Protein 3D7A (pdb70)

Nearest PDB structures (foldseek):
  3d7a-assembly1_B  TM=9.841E-01  e=1.560E-26  Pyrococcus horikoshii
  2nwu-assembly1_B  T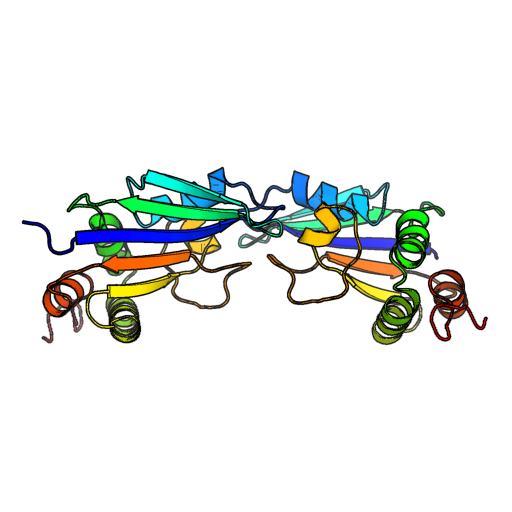M=9.380E-01  e=1.349E-13  Saccharolobus solfataricus P2
  3c9g-assembly1_B  TM=8.701E-01  e=2.905E-13  Archaeoglobus fulgidus DSM 4304
  2nwu-assembly1_A  TM=8.966E-01  e=1.977E-12  Saccharolobus solfataricus P2
  2ogk-assembly1_C  TM=7.258E-01  e=1.524E-09  Archaeoglobus fulgidus

Foldseek 3Di:
DAQFQKKKKKKWAAPPGDVVLLVLLVCLQFNPWDWDWADPPRTIMIMTMDRDSCRRVSLLVQCVVVVPLVVLLVQQVVQDDDQKGKAWFARVVSSVRHTDRDPPHPPITMMMMTGGPRSVVVSCSRRADDDVNHGPD/DQKKKKKAKAAPVGDPVLLVLLRCLQFNDWDWDWADPPRIIMIMTMDRDPCRHVLLLVQCLVVLVLQVLLVQQVVQDDQQKGKAWFARVVSSVRHTDRDAVHVRGTMMMIDGGNCSVVVSCNSRADDDVSHHPD

InterPro domains:
  IPR002739 RNA-binding protein PAB1135-like [MF_01112] (6-135)
  IPR002739 RNA-binding protein PAB1135-like [PF01877] (7-116)
  IPR002739 RNA-binding protein PAB1135-like [PTHR39652] (7-138)
  IPR022803 Large ribosomal subunit protein uL5 domain superfamily [G3DSA:3.30.1440.10] (1-137)
  IPR022803 Large ribosomal subunit protein uL5 domain superfamily [SSF55282] (7-137)

CATH classification: 3.30.1440.10

Organism: Pyrococcus horikoshii (strain ATCC 700860 / DSM 12428 / JCM 9974 / NBRC 100139 / OT-3) (NCBI:txid70601)

Radius of gyration: 23.49 Å; Cα contacts (8 Å, |Δi|>4): 581; chains: 2; bounding box: 59×58×48 Å

Solvent-accessible surface area: 14337 Å² total; per-residue (Å²): 230,68,46,4,55,26,0,43,0,58,2,76,10,17,32,0,3,31,57,182,61,0,69,100,0,0,47,39,1,0,63,51,11,132,52,106,57,88,118,116,61,131,39,44,24,0,13,0,92,12,146,78,125,178,3,0,75,87,0,57,79,4,0,69,64,48,159,40,29,83,66,0,15,121,44,0,72,111,5,71,135,65,82,79,0,59,2,90,0,25,0,12,39,0,65,109,17,98,5,56,22,92,77,117,10,28,52,9,34,0,19,0,24,0,88,0,152,63,17,77,134,0,0,90,83,0,0,31,98,29,132,132,64,92,97,95,109,53,78,33,0,26,0,58,2,70,10,28,35,0,3,13,65,178,57,0,65,109,0,0,67,43,0,0,53,55,14,140,54,96,59,82,112,123,58,133,57,41,30,0,11,0,94,15,132,73,167,178,0,0,81,102,0,62,73,15,0,70,62,53,157,34,15,88,52,0,24,114,42,0,74,135,22,60,172,32,100,66,0,63,4,92,0,20,0,9,37,0,49,97,16,107,5,55,23,93,66,114,4,16,1,23,40,0,27,0,13,0,84,1,123,106,12,98,134,7,0,103,109,0,0,10,117,30,138,128,50,96,70,95,77

B-factor: mean 33.04, std 8.06, range [17.66, 69.55]

Structure (mmCIF, N/CA/C/O backbone):
data_3D7A
#
_entry.id   3D7A
#
_cell.length_a   46.934
_cell.length_b   49.526
_cell.length_c   132.695
_cell.angle_alpha   90.00
_cell.angle_beta   90.00
_cell.angle_gamma   90.00
#
_symmetry.space_group_name_H-M   'P 21 21 21'
#
loop_
_entity.id
_entity.type
_entity.pdbx_description
1 polymer 'UPF0201 protein PH1010'
2 water water
#
loop_
_atom_site.group_PDB
_atom_site.id
_atom_site.type_symbol
_atom_site.label_atom_id
_atom_site.label_alt_id
_atom_site.label_comp_id
_atom_site.label_asym_id
_atom_site.label_entity_id
_atom_site.label_seq_id
_atom_site.pdbx_PDB_ins_code
_atom_site.Cartn_x
_atom_site.Cartn_y
_atom_site.Cartn_z
_atom_site.occupancy
_atom_site.B_iso_or_equiv
_atom_site.auth_seq_id
_atom_site.auth_comp_id
_atom_site.auth_asym_id
_atom_site.auth_atom_id
_atom_site.pdbx_PDB_model_num
ATOM 1 N N . MET A 1 2 ? 8.758 11.736 -35.665 1.00 48.84 2 MET A N 1
ATOM 2 C CA . MET A 1 2 ? 7.554 11.112 -36.290 1.00 48.82 2 MET A CA 1
ATOM 3 C C . MET A 1 2 ? 7.272 9.703 -35.726 1.00 48.64 2 MET A C 1
ATOM 4 O O . MET A 1 2 ? 8.139 9.067 -35.101 1.00 49.08 2 MET A O 1
ATOM 9 N N . THR A 1 3 ? 6.051 9.221 -35.930 1.00 47.98 3 THR A N 1
ATOM 10 C CA . THR A 1 3 ? 5.613 7.966 -35.326 1.00 47.10 3 THR A CA 1
ATOM 11 C C . THR A 1 3 ? 6.480 6.727 -35.707 1.00 46.29 3 THR A C 1
ATOM 12 O O . THR A 1 3 ? 7.083 6.695 -36.788 1.00 45.75 3 THR A O 1
ATOM 16 N N . MET A 1 4 ? 6.566 5.742 -34.790 1.00 45.13 4 MET A N 1
ATOM 17 C CA . MET A 1 4 ? 7.332 4.480 -35.006 1.00 43.64 4 MET A CA 1
ATOM 18 C C . MET A 1 4 ? 6.399 3.283 -35.185 1.00 42.12 4 MET A C 1
ATOM 19 O O . MET A 1 4 ? 6.831 2.132 -35.287 1.00 41.55 4 MET A O 1
ATOM 24 N N . PHE A 1 5 ? 5.110 3.566 -35.166 1.00 40.86 5 PHE A N 1
ATOM 25 C CA . PHE A 1 5 ? 4.092 2.548 -35.311 1.00 39.73 5 PHE A CA 1
ATOM 26 C C . PHE A 1 5 ? 2.875 3.208 -35.919 1.00 39.52 5 PHE A C 1
ATOM 27 O O . PHE A 1 5 ? 2.762 4.424 -35.944 1.00 39.96 5 PHE A O 1
ATOM 35 N N . GLU A 1 6 ? 1.970 2.398 -36.430 1.00 39.14 6 GLU A N 1
ATOM 36 C CA . GLU A 1 6 ? 0.777 2.915 -37.045 1.00 38.06 6 GLU A CA 1
ATOM 37 C C . GLU A 1 6 ? -0.319 2.976 -36.002 1.00 36.57 6 GLU A C 1
ATOM 38 O O . GLU A 1 6 ? -0.999 3.996 -35.865 1.00 36.70 6 GLU A O 1
ATOM 44 N N . GLU A 1 7 ? -0.484 1.882 -35.257 1.00 34.95 7 GLU A N 1
ATOM 45 C CA . GLU A 1 7 ? -1.582 1.765 -34.315 1.00 33.15 7 GLU A CA 1
ATOM 46 C C . GLU A 1 7 ? -1.208 0.782 -33.210 1.00 31.65 7 GLU A C 1
ATOM 47 O O . GLU A 1 7 ? -0.380 -0.121 -33.418 1.00 31.79 7 GLU A O 1
ATOM 53 N N . VAL A 1 8 ? -1.817 0.978 -32.045 1.00 29.52 8 VAL A N 1
ATOM 54 C CA . VAL A 1 8 ? -1.777 -0.031 -30.963 1.00 28.54 8 VAL A CA 1
ATOM 55 C C . VAL A 1 8 ? -3.199 -0.497 -30.659 1.00 28.08 8 VAL A C 1
ATOM 56 O O . VAL A 1 8 ? -4.127 0.322 -30.542 1.00 29.80 8 VAL A O 1
ATOM 60 N N . GLU A 1 9 ? -3.362 -1.809 -30.583 1.00 26.90 9 GLU A N 1
ATOM 61 C CA . GLU A 1 9 ? -4.629 -2.453 -30.310 1.00 26.77 9 GLU A CA 1
ATOM 62 C C . GLU A 1 9 ? -4.418 -3.389 -29.115 1.00 25.28 9 GLU A C 1
ATOM 63 O O . GLU A 1 9 ? -3.508 -4.222 -29.108 1.00 25.28 9 GLU A O 1
ATOM 69 N N . VAL A 1 10 ? -5.258 -3.227 -28.115 1.00 24.57 10 VAL A N 1
ATOM 70 C CA . VAL A 1 10 ? -5.192 -3.989 -26.882 1.00 22.74 10 VAL A CA 1
ATOM 71 C C . VAL A 1 10 ? -6.499 -4.756 -26.746 1.00 23.71 10 VAL A C 1
ATOM 72 O O . VAL A 1 10 ? -7.606 -4.162 -26.867 1.00 23.78 10 VAL A O 1
ATOM 76 N N . GLU A 1 11 ? -6.396 -6.039 -26.432 1.00 23.82 11 GLU A N 1
ATOM 77 C CA . GLU A 1 11 ? -7.576 -6.881 -26.397 1.00 25.55 11 GLU A CA 1
ATOM 78 C C . GLU A 1 11 ? -7.651 -7.687 -25.073 1.00 25.18 11 GLU A C 1
ATOM 79 O O . GLU A 1 11 ? -6.657 -8.247 -24.594 1.00 25.65 11 GLU A O 1
ATOM 85 N N . ALA A 1 12 ? -8.837 -7.754 -24.495 1.00 25.17 12 ALA A N 1
ATOM 86 C CA . ALA A 1 12 ? -9.049 -8.580 -23.328 1.00 25.59 12 ALA A CA 1
ATOM 87 C C . ALA A 1 12 ? -10.489 -9.038 -23.274 1.00 26.75 12 ALA A C 1
ATOM 88 O O . ALA A 1 12 ? -11.410 -8.339 -23.763 1.00 28.25 12 ALA A O 1
ATOM 90 N N . TYR A 1 13 ? -10.683 -10.194 -22.644 1.00 27.74 13 TYR A N 1
ATOM 91 C CA . TYR A 1 13 ? -12.008 -10.745 -22.434 1.00 28.94 13 TYR A CA 1
ATOM 92 C C . TYR A 1 13 ? -12.487 -10.258 -21.082 1.00 29.14 13 TYR A C 1
ATOM 93 O O . TYR A 1 13 ? -11.690 -10.163 -20.136 1.00 30.36 13 TYR A O 1
ATOM 102 N N . VAL A 1 14 ? -13.773 -9.938 -21.009 1.00 27.64 14 VAL A N 1
ATOM 103 C CA . VAL A 1 14 ? -14.412 -9.499 -19.777 1.00 27.09 14 VAL A CA 1
ATOM 104 C C . VAL A 1 14 ? -15.467 -10.545 -19.421 1.00 26.85 14 VAL A C 1
ATOM 105 O O . VAL A 1 14 ? -16.507 -10.674 -20.116 1.00 26.95 14 VAL A O 1
ATOM 109 N N . TYR A 1 15 ? -15.207 -11.305 -18.363 1.00 25.71 15 TYR A N 1
ATOM 110 C CA . TYR A 1 15 ? -16.129 -12.369 -17.985 1.00 25.54 15 TYR A CA 1
ATOM 111 C C . TYR A 1 15 ? -17.288 -11.842 -17.148 1.00 25.38 15 TYR A C 1
ATOM 112 O O . TYR A 1 15 ? -17.220 -10.736 -16.621 1.00 24.75 15 TYR A O 1
ATOM 121 N N . PRO A 1 16 ? -18.383 -12.624 -17.072 1.00 24.74 16 PRO A N 1
ATOM 122 C CA . PRO A 1 16 ? -19.558 -12.226 -16.342 1.00 24.49 16 PRO A CA 1
ATOM 123 C C . PRO A 1 16 ? -19.267 -11.772 -14.914 1.00 24.05 16 PRO A C 1
ATOM 124 O O . PRO A 1 16 ? -19.842 -10.789 -14.499 1.00 26.12 16 PRO A O 1
ATOM 128 N N . THR A 1 17 ? -18.385 -12.446 -14.170 1.00 25.07 17 THR A N 1
ATOM 129 C CA . THR A 1 17 ? -18.066 -11.968 -12.810 1.00 24.96 17 THR A CA 1
ATOM 130 C C . THR A 1 17 ? -17.104 -10.791 -12.793 1.00 25.50 17 THR A C 1
ATOM 131 O O . THR A 1 17 ? -16.853 -10.193 -11.735 1.00 24.26 17 THR A O 1
ATOM 135 N N . GLU A 1 18 ? -16.614 -10.412 -13.966 1.00 24.57 18 GLU A N 1
ATOM 136 C CA . GLU A 1 18 ? -15.772 -9.230 -14.040 1.00 26.53 18 GLU A CA 1
ATOM 137 C C . GLU A 1 18 ? -16.541 -7.934 -14.206 1.00 27.52 18 GLU A C 1
ATOM 138 O O . GLU A 1 18 ? -17.675 -7.918 -14.680 1.00 28.63 18 GLU A O 1
ATOM 144 N N . ASP A 1 19 ? -15.865 -6.850 -13.844 1.00 27.54 19 ASP A N 1
ATOM 145 C CA . ASP A 1 19 ? -16.284 -5.465 -14.026 1.00 29.22 19 ASP A CA 1
ATOM 146 C C . ASP A 1 19 ? -15.669 -4.920 -15.324 1.00 28.40 19 ASP A C 1
ATOM 147 O O . ASP A 1 19 ? -14.442 -4.907 -15.448 1.00 29.31 19 ASP A O 1
ATOM 152 N N . ILE A 1 20 ? -16.466 -4.500 -16.306 1.00 27.54 20 ILE A N 1
ATOM 153 C CA . ILE A 1 20 ? -15.869 -4.059 -17.595 1.00 27.35 20 ILE A CA 1
ATOM 154 C C . ILE A 1 20 ? -14.960 -2.848 -17.348 1.00 27.33 20 ILE A C 1
ATOM 155 O O . ILE A 1 20 ? -13.890 -2.747 -17.924 1.00 27.20 20 ILE A O 1
ATOM 160 N N . ARG A 1 21 ? -15.370 -1.983 -16.420 1.00 27.27 21 ARG A N 1
ATOM 161 C CA . ARG A 1 21 ? -14.593 -0.816 -16.028 1.00 27.62 21 ARG A CA 1
ATOM 162 C C . ARG A 1 21 ? -13.216 -1.147 -15.455 1.00 27.14 21 ARG A C 1
ATOM 163 O O . ARG A 1 21 ? -12.245 -0.420 -15.705 1.00 27.48 21 ARG A O 1
ATOM 171 N N . LYS A 1 22 ? -13.127 -2.209 -14.659 1.00 26.01 22 LYS A N 1
ATOM 172 C CA . LYS A 1 22 ? -11.849 -2.593 -14.072 1.00 25.62 22 LYS A CA 1
ATOM 173 C C . LYS A 1 22 ? -10.921 -3.142 -15.175 1.00 24.86 22 LYS A C 1
ATOM 174 O O . LYS A 1 22 ? -9.718 -2.880 -15.186 1.00 24.89 22 LYS A O 1
ATOM 180 N N . VAL A 1 23 ? -11.472 -3.904 -16.114 1.00 24.50 23 VAL A N 1
ATOM 181 C CA . VAL A 1 23 ? -10.630 -4.404 -17.205 1.00 23.85 23 VAL A CA 1
ATOM 182 C C . VAL A 1 23 ? -10.148 -3.260 -18.111 1.00 24.39 23 VAL A C 1
ATOM 183 O O . VAL A 1 23 ? -8.999 -3.241 -18.536 1.00 25.27 23 VAL A O 1
ATOM 187 N N . LYS A 1 24 ? -11.016 -2.296 -18.406 1.00 24.82 24 LYS A N 1
ATOM 188 C CA . LYS A 1 24 ? -10.599 -1.060 -19.077 1.00 25.21 24 LYS A CA 1
ATOM 189 C C . LYS A 1 24 ? -9.452 -0.377 -18.328 1.00 25.01 24 LYS A C 1
ATOM 190 O O . LYS A 1 24 ? -8.494 0.092 -18.932 1.00 24.48 24 LYS A O 1
ATOM 196 N N . LYS A 1 25 ? -9.532 -0.345 -17.005 1.00 24.81 25 LYS A N 1
ATOM 197 C CA . LYS A 1 25 ? -8.459 0.297 -16.244 1.00 25.08 25 LYS A CA 1
ATOM 198 C C . LYS A 1 25 ? -7.125 -0.440 -16.389 1.00 23.72 25 LYS A C 1
ATOM 199 O O . LYS A 1 25 ? -6.098 0.182 -16.648 1.00 23.75 25 LYS A O 1
ATOM 205 N N . ALA A 1 26 ? -7.152 -1.762 -16.236 1.00 22.79 26 ALA A N 1
ATOM 206 C CA . ALA A 1 26 ? -5.974 -2.601 -16.452 1.00 21.91 26 ALA A CA 1
ATOM 207 C C . ALA A 1 26 ? -5.325 -2.309 -17.825 1.00 21.42 26 ALA A C 1
ATOM 208 O O . ALA A 1 26 ? -4.107 -2.151 -17.933 1.00 20.86 26 ALA A O 1
ATOM 210 N N . MET A 1 27 ? -6.144 -2.250 -18.866 1.00 20.23 27 MET A N 1
ATOM 211 C CA . MET A 1 27 ? -5.629 -1.928 -20.229 1.00 20.83 27 MET A CA 1
ATOM 212 C C . MET A 1 27 ? -4.989 -0.536 -20.341 1.00 21.22 27 MET A C 1
ATOM 213 O O . MET A 1 27 ? -3.883 -0.372 -20.904 1.00 21.07 27 MET A O 1
ATOM 218 N N . LEU A 1 28 ? -5.665 0.467 -19.785 1.00 22.15 28 LEU A N 1
ATOM 219 C CA . LEU A 1 28 ? -5.160 1.840 -19.818 1.00 21.73 28 LEU A CA 1
ATOM 220 C C . LEU A 1 28 ? -3.899 2.009 -18.994 1.00 22.32 28 LEU A C 1
ATOM 221 O O . LEU A 1 28 ? -3.063 2.852 -19.305 1.00 22.04 28 LEU A O 1
ATOM 226 N N . ASN A 1 29 ? -3.750 1.214 -17.933 1.00 21.95 29 ASN A N 1
ATOM 227 C CA . ASN A 1 29 ? -2.497 1.239 -17.187 1.00 22.40 29 ASN A CA 1
ATOM 228 C C . ASN A 1 29 ? -1.264 0.952 -18.069 1.00 22.61 29 ASN A C 1
ATOM 229 O O . ASN A 1 29 ? -0.174 1.443 -17.808 1.00 23.83 29 ASN A O 1
ATOM 234 N N . LEU A 1 30 ? -1.453 0.156 -19.116 1.00 21.63 30 LEU A N 1
ATOM 235 C CA . LEU A 1 30 ? -0.402 -0.257 -20.001 1.00 21.99 30 LEU A CA 1
ATOM 236 C C . LEU A 1 30 ? -0.316 0.631 -21.231 1.00 22.37 30 LEU A C 1
ATOM 237 O O . LEU A 1 30 ? 0.770 1.007 -21.624 1.00 22.36 30 LEU A O 1
ATOM 242 N N . ILE A 1 31 ? -1.455 0.894 -21.857 1.00 22.72 31 ILE A N 1
ATOM 243 C CA . ILE A 1 31 ? -1.518 1.797 -23.009 1.00 23.68 31 ILE A CA 1
ATOM 244 C C . ILE A 1 31 ? -2.564 2.888 -22.775 1.00 24.92 31 ILE A C 1
ATOM 245 O O . ILE A 1 31 ? -3.779 2.632 -22.837 1.00 26.06 31 ILE A O 1
ATOM 250 N N . PRO A 1 32 ? -2.121 4.109 -22.459 1.00 26.84 32 PRO A N 1
ATOM 251 C CA . PRO A 1 32 ? -3.074 5.167 -22.161 1.00 27.69 32 PRO A CA 1
ATOM 252 C C . PRO A 1 32 ? -3.790 5.661 -23.417 1.00 28.39 32 PRO A C 1
ATOM 253 O O . PRO A 1 32 ? -3.239 5.546 -24.524 1.00 27.56 32 PRO A O 1
ATOM 257 N N . GLY A 1 33 ? -5.005 6.187 -23.236 1.00 28.85 33 GLY A N 1
ATOM 258 C CA . GLY A 1 33 ? -5.688 6.913 -24.313 1.00 29.49 33 GLY A CA 1
ATOM 259 C C . GLY A 1 33 ? -6.416 6.006 -25.279 1.00 30.11 33 GLY A C 1
ATOM 260 O O . GLY A 1 33 ? -6.793 6.447 -26.366 1.00 29.76 33 GLY A O 1
ATOM 261 N N . LEU A 1 34 ? -6.631 4.749 -24.895 1.00 29.87 34 LEU A N 1
ATOM 262 C CA . LEU A 1 34 ? -7.324 3.802 -25.771 1.00 30.34 34 LEU A CA 1
ATOM 263 C C . LEU A 1 34 ? -8.767 4.228 -26.027 1.00 31.32 34 LEU A C 1
ATOM 264 O O . LEU A 1 34 ? -9.443 4.711 -25.123 1.00 30.84 34 LEU A O 1
ATOM 269 N N . GLN A 1 35 ? -9.218 4.056 -27.268 1.00 32.04 35 GLN A N 1
ATOM 270 C CA . GLN A 1 35 ? -10.656 4.150 -27.586 1.00 32.91 35 GLN A CA 1
ATOM 271 C C . GLN A 1 35 ? -11.237 2.741 -27.611 1.00 32.50 35 GLN A C 1
ATOM 272 O O . GLN A 1 35 ? -10.724 1.880 -28.319 1.00 32.93 35 GLN A O 1
ATOM 278 N N . PHE A 1 36 ? -12.278 2.496 -26.815 1.00 31.97 36 PHE A N 1
ATOM 279 C CA . PHE A 1 36 ? -12.814 1.145 -26.651 1.00 31.88 36 PHE A CA 1
ATOM 280 C C . PHE A 1 36 ? -14.029 0.849 -27.529 1.00 32.44 36 PHE A C 1
ATOM 281 O O . PHE A 1 36 ? -14.915 1.697 -27.683 1.00 32.25 36 PHE A O 1
ATOM 289 N N . GLU A 1 37 ? -14.044 -0.352 -28.108 1.00 32.98 37 GLU A N 1
ATOM 290 C CA . GLU A 1 37 ? -15.269 -0.987 -28.597 1.00 33.51 37 GLU A CA 1
ATOM 291 C C . GLU A 1 37 ? -15.399 -2.296 -27.841 1.00 32.52 37 GLU A C 1
ATOM 292 O O . GLU A 1 37 ? -14.400 -2.922 -27.499 1.00 31.30 37 GLU A O 1
ATOM 298 N N . ALA A 1 38 ? -16.634 -2.741 -27.639 1.00 32.00 38 ALA A N 1
ATOM 299 C CA . ALA A 1 38 ? -16.902 -3.970 -26.924 1.00 32.05 38 ALA A CA 1
ATOM 300 C C . ALA A 1 38 ? -17.872 -4.844 -27.721 1.00 32.69 38 ALA A C 1
ATOM 301 O O . ALA A 1 38 ? -18.851 -4.351 -28.300 1.00 32.87 38 ALA A O 1
ATOM 303 N N . PHE A 1 39 ? -17.600 -6.137 -27.740 1.00 33.33 39 PHE A N 1
ATOM 304 C CA . PHE A 1 39 ? -18.309 -7.079 -28.598 1.00 33.51 39 PHE A CA 1
ATOM 305 C C . PHE A 1 39 ? -18.856 -8.209 -27.761 1.00 33.50 39 PHE A C 1
ATOM 306 O O . PHE A 1 39 ? -18.125 -8.864 -27.016 1.00 33.13 39 PHE A O 1
ATOM 314 N N . ASP A 1 40 ? -20.154 -8.447 -27.894 1.00 33.03 40 ASP A N 1
ATOM 315 C CA . ASP A 1 40 ? -20.790 -9.515 -27.154 1.00 33.93 40 ASP A CA 1
ATOM 316 C C . ASP A 1 40 ? -20.541 -10.874 -27.786 1.00 34.18 40 ASP A C 1
ATOM 317 O O . ASP A 1 40 ? -20.799 -11.056 -28.990 1.00 33.91 40 ASP A O 1
ATOM 322 N N . LYS A 1 41 ? -20.046 -11.816 -26.973 1.00 33.59 41 LYS A N 1
ATOM 323 C CA . LYS A 1 41 ? -19.880 -13.212 -27.371 1.00 34.34 41 LYS A CA 1
ATOM 324 C C . LYS A 1 41 ? -20.645 -14.185 -26.462 1.00 35.04 41 LYS A C 1
ATOM 325 O O . LYS A 1 41 ? -20.443 -15.394 -26.522 1.00 35.21 41 LYS A O 1
ATOM 331 N N . GLY A 1 42 ? -21.515 -13.654 -25.619 1.00 36.31 42 GLY A N 1
ATOM 332 C CA . GLY A 1 42 ? -22.304 -14.492 -24.712 1.00 37.21 42 GLY A CA 1
ATOM 333 C C . GLY A 1 42 ? -21.578 -14.941 -23.461 1.00 37.66 42 GLY A C 1
ATOM 334 O O . GLY A 1 42 ? -21.838 -14.429 -22.366 1.00 38.74 42 GLY A O 1
ATOM 335 N N . GLU A 1 43 ? -20.658 -15.885 -23.604 1.00 37.41 43 GLU A N 1
ATOM 336 C CA . GLU A 1 43 ? -19.907 -16.365 -22.442 1.00 37.55 43 GLU A CA 1
ATOM 337 C C . GLU A 1 43 ? -18.824 -15.380 -21.925 1.00 36.68 43 GLU A C 1
ATOM 338 O O . GLU A 1 43 ? -18.192 -15.606 -20.883 1.00 36.47 43 GLU A O 1
ATOM 344 N N . TYR A 1 44 ? -18.636 -14.289 -22.663 1.00 35.43 44 TYR A N 1
ATOM 345 C CA . TYR A 1 44 ? -17.741 -13.181 -22.277 1.00 34.69 44 TYR A CA 1
ATOM 346 C C . TYR A 1 44 ? -17.979 -12.036 -23.242 1.00 33.56 44 TYR A C 1
ATOM 347 O O . TYR A 1 44 ? -18.686 -12.196 -24.239 1.00 34.23 44 TYR A O 1
ATOM 356 N N . VAL A 1 45 ? -17.374 -10.890 -22.955 1.00 31.81 45 VAL A N 1
ATOM 357 C CA . VAL A 1 45 ? -17.386 -9.772 -23.863 1.00 31.09 45 VAL A CA 1
ATOM 358 C C . VAL A 1 45 ? -15.940 -9.495 -24.262 1.00 31.17 45 VAL A C 1
ATOM 359 O O . VAL A 1 45 ? -15.039 -9.569 -23.425 1.00 31.20 45 VAL A O 1
ATOM 363 N N . ILE A 1 46 ? -15.711 -9.197 -25.535 1.00 30.98 46 ILE A N 1
ATOM 364 C CA . ILE A 1 46 ? -14.372 -8.837 -25.984 1.00 30.64 46 ILE A CA 1
ATOM 365 C C . ILE A 1 46 ? -14.232 -7.331 -25.900 1.00 30.36 46 ILE A C 1
ATOM 366 O O . ILE A 1 46 ? -15.059 -6.571 -26.437 1.00 30.70 46 ILE A O 1
ATOM 371 N N . LEU A 1 47 ? -13.216 -6.877 -25.171 1.00 29.02 47 LEU A N 1
ATOM 372 C CA . LEU A 1 47 ? -12.976 -5.466 -25.046 1.00 27.45 47 LEU A CA 1
ATOM 373 C C . LEU A 1 47 ? -11.805 -5.177 -25.959 1.00 26.92 47 LEU A C 1
ATOM 374 O O . LEU A 1 47 ? -10.748 -5.787 -25.836 1.00 26.31 47 LEU A O 1
ATOM 379 N N . VAL A 1 48 ? -11.994 -4.275 -26.902 1.00 26.99 48 VAL A N 1
ATOM 380 C CA . VAL A 1 48 ? -10.894 -3.865 -27.789 1.00 27.98 48 VAL A CA 1
ATOM 381 C C . VAL A 1 48 ? -10.575 -2.382 -27.613 1.00 27.97 48 VAL A C 1
ATOM 382 O O . VAL A 1 48 ? -11.442 -1.526 -27.811 1.00 28.21 48 VAL A O 1
ATOM 386 N N . GLY A 1 49 ? -9.326 -2.085 -27.256 1.00 27.35 49 GLY A N 1
ATOM 387 C CA . GLY A 1 49 ? -8.816 -0.733 -27.158 1.00 26.88 49 GLY A CA 1
ATOM 388 C C . GLY A 1 49 ? -7.892 -0.390 -28.321 1.00 27.59 49 GLY A C 1
ATOM 389 O O . GLY A 1 49 ? -7.064 -1.209 -28.728 1.00 26.21 49 GLY A O 1
ATOM 390 N N . ARG A 1 50 ? -8.048 0.813 -28.870 1.00 28.40 50 ARG A N 1
ATOM 391 C CA . ARG A 1 50 ? -7.227 1.250 -30.000 1.00 29.38 50 ARG A CA 1
ATOM 392 C C . ARG A 1 50 ? -6.692 2.661 -29.880 1.00 29.52 50 ARG A C 1
ATOM 393 O O . ARG A 1 50 ? -7.367 3.559 -29.407 1.00 31.02 50 ARG A O 1
ATOM 401 N N . THR A 1 51 ? -5.469 2.877 -30.335 1.00 29.99 51 THR A N 1
ATOM 402 C CA . THR A 1 51 ? -4.942 4.230 -30.371 1.00 30.05 51 THR A CA 1
ATOM 403 C C . THR A 1 51 ? -3.917 4.341 -31.482 1.00 30.38 51 THR A C 1
ATOM 404 O O . THR A 1 51 ? -3.131 3.420 -31.686 1.00 29.16 51 THR A O 1
ATOM 408 N N . LYS A 1 52 ? -3.948 5.473 -32.203 1.00 30.31 52 LYS A N 1
ATOM 409 C CA . LYS A 1 52 ? -2.930 5.813 -33.197 1.00 31.61 52 LYS A CA 1
ATOM 410 C C . LYS A 1 52 ? -2.008 6.950 -32.698 1.00 31.36 52 LYS A C 1
ATOM 411 O O . LYS A 1 52 ? -1.206 7.507 -33.453 1.00 31.09 52 LYS A O 1
ATOM 417 N N . ASP A 1 53 ? -2.131 7.286 -31.420 1.00 32.16 53 ASP A N 1
ATOM 418 C CA . ASP A 1 53 ? -1.320 8.337 -30.797 1.00 32.70 53 ASP A CA 1
ATOM 419 C C . ASP A 1 53 ? 0.150 7.895 -30.722 1.00 33.30 53 ASP A C 1
ATOM 420 O O . ASP A 1 53 ? 0.470 6.869 -30.128 1.00 32.76 53 ASP A O 1
ATOM 425 N N . LYS A 1 54 ? 1.035 8.661 -31.365 1.00 33.73 54 LYS A N 1
ATOM 426 C CA . LYS A 1 54 ? 2.484 8.385 -31.356 1.00 33.93 54 LYS A CA 1
ATOM 427 C C . LYS A 1 54 ? 3.093 8.257 -29.946 1.00 32.46 54 LYS A C 1
ATOM 428 O O . LYS A 1 54 ? 4.181 7.731 -29.801 1.00 31.81 54 LYS A O 1
ATOM 434 N N . ARG A 1 55 ? 2.410 8.761 -28.926 1.00 32.27 55 ARG A N 1
ATOM 435 C CA . ARG A 1 55 ? 2.917 8.635 -27.551 1.00 32.11 55 ARG A CA 1
ATOM 436 C C . ARG A 1 55 ? 2.353 7.434 -26.786 1.00 31.04 55 ARG A C 1
ATOM 437 O O . ARG A 1 55 ? 2.566 7.300 -25.575 1.00 29.14 55 ARG A O 1
ATOM 445 N N . ALA A 1 56 ? 1.648 6.557 -27.506 1.00 29.15 56 ALA A N 1
ATOM 446 C CA . ALA A 1 56 ? 0.937 5.451 -26.895 1.00 27.47 56 ALA A CA 1
ATOM 447 C C . ALA A 1 56 ? 1.831 4.413 -26.224 1.00 26.63 56 ALA A C 1
ATOM 448 O O . ALA A 1 56 ? 1.364 3.687 -25.337 1.00 25.76 56 ALA A O 1
ATOM 450 N N . LEU A 1 57 ? 3.086 4.299 -26.667 1.00 25.22 57 LEU A N 1
ATOM 451 C CA . LEU A 1 57 ? 3.980 3.277 -26.095 1.00 24.34 57 LEU A CA 1
ATOM 452 C C . LEU A 1 57 ? 4.825 3.836 -24.929 1.00 24.63 57 LEU A C 1
ATOM 453 O O . LEU A 1 57 ? 5.671 3.134 -24.370 1.00 24.60 57 LEU A O 1
ATOM 458 N N . GLN A 1 58 ? 4.571 5.083 -24.546 1.00 25.00 58 GLN A N 1
ATOM 459 C CA . GLN A 1 58 ? 5.435 5.746 -23.549 1.00 25.24 58 GLN A CA 1
ATOM 460 C C . GLN A 1 58 ? 5.336 5.047 -22.195 1.00 25.44 58 GLN A C 1
ATOM 461 O O . GLN A 1 58 ? 6.341 4.921 -21.491 1.00 24.07 58 GLN A O 1
ATOM 467 N N . ARG A 1 59 ? 4.135 4.598 -21.839 1.00 24.29 59 ARG A N 1
ATOM 468 C CA . ARG A 1 59 ? 3.959 3.904 -20.567 1.00 25.07 59 ARG A CA 1
ATOM 469 C C . ARG A 1 59 ? 4.726 2.586 -20.554 1.00 24.17 59 ARG A C 1
ATOM 470 O O . ARG A 1 59 ? 5.403 2.295 -19.584 1.00 23.67 59 ARG A O 1
ATOM 478 N N . LEU A 1 60 ? 4.653 1.793 -21.635 1.00 22.80 60 LEU A N 1
ATOM 479 C CA . LEU A 1 60 ? 5.467 0.586 -21.714 1.00 21.93 60 LEU A CA 1
ATOM 480 C C . LEU A 1 60 ? 6.970 0.857 -21.661 1.00 21.36 60 LEU A C 1
ATOM 481 O O . LEU A 1 60 ? 7.712 0.152 -21.002 1.00 20.46 60 LEU A O 1
ATOM 486 N N . TYR A 1 61 ? 7.408 1.844 -22.430 1.00 20.89 61 TYR A N 1
ATOM 487 C CA . TYR A 1 61 ? 8.798 2.284 -22.423 1.00 21.86 61 TYR A CA 1
ATOM 488 C C . TYR A 1 61 ? 9.290 2.497 -20.980 1.00 22.11 61 TYR A C 1
ATOM 489 O O . TYR A 1 61 ? 10.363 2.011 -20.578 1.00 21.98 61 TYR A O 1
ATOM 498 N N . GLU A 1 62 ? 8.464 3.169 -20.199 1.00 22.69 62 GLU A N 1
ATOM 499 C CA . GLU A 1 62 ? 8.817 3.532 -18.836 1.00 23.02 62 GLU A CA 1
ATOM 500 C C . GLU A 1 62 ? 8.758 2.329 -17.903 1.00 23.21 62 GLU A C 1
ATOM 501 O O . GLU A 1 62 ? 9.655 2.144 -17.075 1.00 21.66 62 GLU A O 1
ATOM 507 N N . LEU A 1 63 ? 7.712 1.490 -18.057 1.00 22.27 63 LEU A N 1
ATOM 508 C CA . LEU A 1 63 ? 7.558 0.304 -17.197 1.00 21.66 63 LEU A CA 1
ATOM 509 C C . LEU A 1 63 ? 8.630 -0.732 -17.419 1.00 22.15 63 LEU A C 1
ATOM 510 O O . LEU A 1 63 ? 9.110 -1.336 -16.473 1.00 22.24 63 LEU A O 1
ATOM 515 N N . PHE A 1 64 ? 9.028 -0.948 -18.670 1.00 21.76 64 PHE A N 1
ATOM 516 C CA . PHE A 1 64 ? 10.091 -1.892 -18.950 1.00 21.68 64 PHE A CA 1
ATOM 517 C C . PHE A 1 64 ? 11.403 -1.467 -18.268 1.00 22.56 64 PHE A C 1
ATOM 518 O O . PHE A 1 64 ? 12.144 -2.313 -17.792 1.00 22.64 64 PHE A O 1
ATOM 526 N N . ARG A 1 65 ? 11.680 -0.170 -18.260 1.00 23.03 65 ARG A N 1
ATOM 527 C CA . ARG A 1 65 ? 12.933 0.342 -17.683 1.00 22.48 65 ARG A CA 1
ATOM 528 C C . ARG A 1 65 ? 12.859 0.343 -16.162 1.00 23.17 65 ARG A C 1
ATOM 529 O O . ARG A 1 65 ? 13.731 -0.207 -15.493 1.00 23.82 65 ARG A O 1
ATOM 537 N N . GLY A 1 66 ? 11.809 0.937 -15.624 1.00 24.43 66 GLY A N 1
ATOM 538 C CA . GLY A 1 66 ? 11.631 1.024 -14.160 1.00 25.30 66 GLY A CA 1
ATOM 539 C C . GLY A 1 66 ? 11.467 -0.315 -13.478 1.00 25.84 66 GLY A C 1
ATOM 540 O O . GLY A 1 66 ? 11.946 -0.521 -12.344 1.00 26.99 66 GLY A O 1
ATOM 541 N N . GLN A 1 67 ? 10.823 -1.274 -14.146 1.00 24.03 67 GLN A N 1
ATOM 542 C CA . GLN A 1 67 ? 10.783 -2.627 -13.600 1.00 22.34 67 GLN A CA 1
ATOM 543 C C . GLN A 1 67 ? 12.064 -3.411 -13.825 1.00 22.54 67 GLN A C 1
ATOM 544 O O . GLN A 1 67 ? 12.243 -4.488 -13.276 1.00 22.17 67 GLN A O 1
ATOM 550 N N . GLN A 1 68 ? 12.963 -2.868 -14.641 1.00 22.54 68 GLN A N 1
ATOM 551 C CA . GLN A 1 68 ? 14.206 -3.530 -14.983 1.00 23.53 68 GLN A CA 1
ATOM 552 C C . GLN A 1 68 ? 13.955 -4.868 -15.663 1.00 23.63 68 GLN A C 1
ATOM 553 O O . GLN A 1 68 ? 14.522 -5.887 -15.285 1.00 23.47 68 GLN A O 1
ATOM 559 N N . ILE A 1 69 ? 13.071 -4.867 -16.664 1.00 23.43 69 ILE A N 1
ATOM 560 C CA . ILE A 1 69 ? 12.759 -6.120 -17.365 1.00 23.75 69 ILE A CA 1
ATOM 561 C C . ILE A 1 69 ? 13.021 -6.019 -18.865 1.00 24.67 69 ILE A C 1
ATOM 562 O O . ILE A 1 69 ? 12.348 -6.691 -19.673 1.00 25.09 69 ILE A O 1
ATOM 567 N N . LEU A 1 70 ? 14.008 -5.206 -19.244 1.00 25.20 70 LEU A N 1
ATOM 568 C CA . LEU A 1 70 ? 14.302 -4.936 -20.644 1.00 25.88 70 LEU A CA 1
ATOM 569 C C . LEU A 1 70 ? 14.665 -6.205 -21.382 1.00 25.90 70 LEU A C 1
ATOM 570 O O . LEU A 1 70 ? 14.335 -6.376 -22.580 1.00 25.85 70 LEU A O 1
ATOM 575 N N . ASP A 1 71 ? 15.349 -7.108 -20.689 1.00 26.23 71 ASP A N 1
ATOM 576 C CA . ASP A 1 71 ? 15.784 -8.322 -21.348 1.00 27.17 71 ASP A CA 1
ATOM 577 C C . ASP A 1 71 ? 14.559 -9.204 -21.674 1.00 26.58 71 ASP A C 1
ATOM 578 O O . ASP A 1 71 ? 14.410 -9.652 -22.809 1.00 25.09 71 ASP A O 1
ATOM 583 N N . THR A 1 72 ? 13.695 -9.424 -20.680 1.00 26.12 72 THR A N 1
ATOM 584 C CA . THR A 1 72 ? 12.474 -10.213 -20.870 1.00 26.29 72 THR A CA 1
ATOM 585 C C . THR A 1 72 ? 11.546 -9.545 -21.856 1.00 25.31 72 THR A C 1
ATOM 586 O O . THR A 1 72 ? 10.950 -10.227 -22.691 1.00 24.50 72 THR A O 1
ATOM 590 N N . ALA A 1 73 ? 11.384 -8.231 -21.741 1.00 24.27 73 ALA A N 1
ATOM 591 C CA . ALA A 1 73 ? 10.542 -7.483 -22.668 1.00 23.86 73 ALA A CA 1
ATOM 592 C C . ALA A 1 73 ? 11.007 -7.706 -24.123 1.00 24.57 73 ALA A C 1
ATOM 593 O O . ALA A 1 73 ? 10.213 -7.959 -25.029 1.00 22.95 73 ALA A O 1
ATOM 595 N N . ARG A 1 74 ? 12.307 -7.594 -24.339 1.00 24.67 74 ARG A N 1
ATOM 596 C CA . ARG A 1 74 ? 12.843 -7.761 -25.678 1.00 25.44 74 ARG A CA 1
ATOM 597 C C . ARG A 1 74 ? 12.622 -9.185 -26.258 1.00 25.40 74 ARG A C 1
ATOM 598 O O . ARG A 1 74 ? 12.315 -9.357 -27.468 1.00 24.96 74 ARG A O 1
ATOM 606 N N . MET A 1 75 ? 12.811 -10.191 -25.411 1.00 25.49 75 MET A N 1
ATOM 607 C CA . MET A 1 75 ? 12.580 -11.582 -25.789 1.00 25.92 75 MET A CA 1
ATOM 608 C C . MET A 1 75 ? 11.119 -11.778 -26.184 1.00 26.02 75 MET A C 1
ATOM 609 O O . MET A 1 75 ? 10.816 -12.478 -27.160 1.00 24.27 75 MET A O 1
ATOM 614 N N . MET A 1 76 ? 10.215 -11.142 -25.439 1.00 24.49 76 MET A N 1
ATOM 615 C CA . MET A 1 76 ? 8.784 -11.266 -25.729 1.00 25.93 76 MET A CA 1
ATOM 616 C C . MET A 1 76 ? 8.366 -10.535 -26.982 1.00 25.04 76 MET A C 1
ATOM 617 O O . MET A 1 76 ? 7.569 -11.087 -27.763 1.00 24.99 76 MET A O 1
ATOM 622 N N . LEU A 1 77 ? 8.915 -9.336 -27.199 1.00 24.15 77 LEU A N 1
ATOM 623 C CA . LEU A 1 77 ? 8.682 -8.601 -28.456 1.00 23.62 77 LEU A CA 1
ATOM 624 C C . LEU A 1 77 ? 9.132 -9.424 -29.669 1.00 24.83 77 LEU A C 1
ATOM 625 O O . LEU A 1 77 ? 8.402 -9.552 -30.651 1.00 24.09 77 LEU A O 1
ATOM 630 N N . GLU A 1 78 ? 10.328 -9.977 -29.577 1.00 24.83 78 GLU A N 1
ATOM 631 C CA . GLU A 1 78 ? 10.887 -10.789 -30.656 1.00 26.33 78 GLU A CA 1
ATOM 632 C C . GLU A 1 78 ? 10.018 -12.032 -30.930 1.00 27.04 78 GLU A C 1
ATOM 633 O O . GLU A 1 78 ? 9.692 -12.329 -32.081 1.00 26.55 78 GLU A O 1
ATOM 639 N N . GLU A 1 79 ? 9.602 -12.734 -29.871 1.00 28.00 79 GLU A N 1
ATOM 640 C CA . GLU A 1 79 ? 8.685 -13.855 -30.023 1.00 29.38 79 GLU A CA 1
ATOM 641 C C . GLU A 1 79 ? 7.366 -13.454 -30.669 1.00 29.59 79 GLU A C 1
ATOM 642 O O . GLU A 1 79 ? 6.777 -14.245 -31.440 1.00 29.74 79 GLU A O 1
ATOM 648 N N . GLY A 1 80 ? 6.906 -12.243 -30.390 1.00 28.04 80 GLY A N 1
ATOM 649 C CA . GLY A 1 80 ? 5.649 -11.778 -30.950 1.00 28.46 80 GLY A CA 1
ATOM 650 C C . GLY A 1 80 ? 5.743 -11.087 -32.296 1.00 27.91 80 GLY A C 1
ATOM 651 O O . GLY A 1 80 ? 4.745 -10.595 -32.811 1.00 27.46 80 GLY A O 1
ATOM 652 N N . TYR A 1 81 ? 6.933 -11.064 -32.883 1.00 28.71 81 TYR A N 1
ATOM 653 C CA . TYR A 1 81 ? 7.142 -10.262 -34.089 1.00 29.67 81 TYR A CA 1
ATOM 654 C C . TYR A 1 81 ? 6.816 -11.058 -35.368 1.00 30.31 81 TYR A C 1
ATOM 655 O O .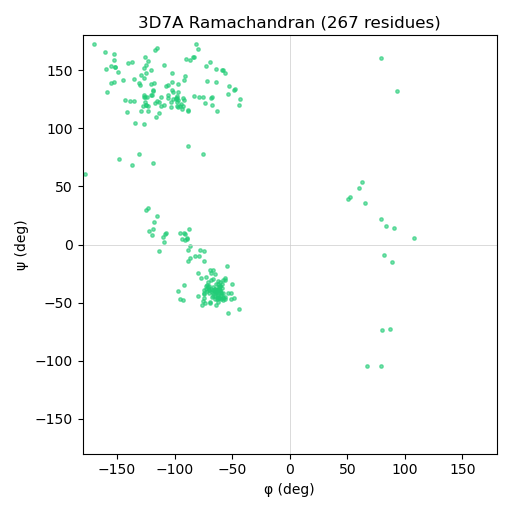 TYR A 1 81 ? 7.483 -12.033 -35.654 1.00 29.85 81 TYR A O 1
ATOM 664 N N . PHE A 1 82 ? 5.789 -10.641 -36.107 1.00 31.73 82 PHE A N 1
ATOM 665 C CA . PHE A 1 82 ? 5.402 -11.327 -37.351 1.00 33.34 82 PHE A CA 1
ATOM 666 C C . PHE A 1 82 ? 4.984 -10.300 -38.365 1.00 33.40 82 PHE A C 1
ATOM 667 O O . PHE A 1 82 ? 3.974 -9.616 -38.176 1.00 33.23 82 PHE A O 1
ATOM 675 N N . GLY A 1 83 ? 5.757 -10.181 -39.436 1.00 34.38 83 GLY A N 1
ATOM 676 C CA . GLY A 1 83 ? 5.365 -9.306 -40.547 1.00 35.37 83 GLY A CA 1
ATOM 677 C C . GLY A 1 83 ? 5.372 -7.846 -40.155 1.00 35.71 83 GLY A C 1
ATOM 678 O O . GLY A 1 83 ? 6.425 -7.229 -40.021 1.00 37.10 83 GLY A O 1
ATOM 679 N N . GLU A 1 84 ? 4.191 -7.287 -39.958 1.00 35.48 84 GLU A N 1
ATOM 680 C CA . GLU A 1 84 ? 4.077 -5.873 -39.667 1.00 35.82 84 GLU A CA 1
ATOM 681 C C . GLU A 1 84 ? 3.434 -5.650 -38.283 1.00 34.11 84 GLU A C 1
ATOM 682 O O . GLU A 1 84 ? 3.007 -4.547 -37.971 1.00 34.00 84 GLU A O 1
ATOM 688 N N . GLU A 1 85 ? 3.351 -6.716 -37.487 1.00 33.11 85 GLU A N 1
ATOM 689 C CA . GLU A 1 85 ? 2.759 -6.662 -36.152 1.00 31.01 85 GLU A CA 1
ATOM 690 C C . GLU A 1 85 ? 3.689 -7.280 -35.105 1.00 29.46 85 GLU A C 1
ATOM 691 O O . GLU A 1 85 ? 4.426 -8.239 -35.379 1.00 27.73 85 GLU A O 1
ATOM 697 N N . ILE A 1 86 ? 3.643 -6.706 -33.900 1.00 27.02 86 ILE A N 1
ATOM 698 C CA . ILE A 1 86 ? 4.367 -7.257 -32.786 1.00 25.48 86 ILE A CA 1
ATOM 699 C C . ILE A 1 86 ? 3.334 -7.453 -31.702 1.00 24.23 86 ILE A C 1
ATOM 700 O O . ILE A 1 86 ? 2.693 -6.502 -31.313 1.00 23.66 86 ILE A O 1
ATOM 705 N N . ILE A 1 87 ? 3.182 -8.680 -31.218 1.00 23.97 87 ILE A N 1
ATOM 706 C CA . ILE A 1 87 ? 2.145 -8.966 -30.248 1.00 24.45 87 ILE A CA 1
ATOM 707 C C . ILE A 1 87 ? 2.719 -9.494 -28.937 1.00 23.58 87 ILE A C 1
ATOM 708 O O . ILE A 1 87 ? 3.508 -10.408 -28.941 1.00 24.59 87 ILE A O 1
ATOM 713 N N . ILE A 1 88 ? 2.317 -8.890 -27.820 1.00 23.58 88 ILE A N 1
ATOM 714 C CA . ILE A 1 88 ? 2.666 -9.451 -26.520 1.00 22.42 88 ILE A CA 1
ATOM 715 C C . ILE A 1 88 ? 1.415 -9.716 -25.710 1.00 21.74 88 ILE A C 1
ATOM 716 O O . ILE A 1 88 ? 0.338 -9.126 -25.974 1.00 21.58 88 ILE A O 1
ATOM 721 N N . LYS A 1 89 ? 1.551 -10.620 -24.739 1.00 21.13 89 LYS A N 1
ATOM 722 C CA . LYS A 1 89 ? 0.479 -10.997 -23.857 1.00 22.43 89 LYS A CA 1
ATOM 723 C C . LYS A 1 89 ? 0.948 -10.761 -22.424 1.00 21.66 89 LYS A C 1
ATOM 724 O O . LYS A 1 89 ? 1.986 -11.282 -22.004 1.00 21.15 89 LYS A O 1
ATOM 730 N N . VAL A 1 90 ? 0.162 -10.020 -21.678 1.00 21.77 90 VAL A N 1
ATOM 731 C CA . VAL A 1 90 ? 0.549 -9.730 -20.296 1.00 22.12 90 VAL A CA 1
ATOM 732 C C . VAL A 1 90 ? -0.534 -10.122 -19.307 1.00 22.28 90 VAL A C 1
ATOM 733 O O . VAL A 1 90 ? -1.708 -10.278 -19.671 1.00 21.32 90 VAL A O 1
ATOM 737 N N . HIS A 1 91 ? -0.119 -10.260 -18.041 1.00 21.42 91 HIS A N 1
ATOM 738 C CA . HIS A 1 91 ? -1.002 -10.677 -16.972 1.00 22.07 91 HIS A CA 1
ATOM 739 C C . HIS A 1 91 ? -2.033 -9.609 -16.667 1.00 21.12 91 HIS A C 1
ATOM 740 O O . HIS A 1 91 ? -1.694 -8.434 -16.388 1.00 21.10 91 HIS A O 1
ATOM 747 N N . LYS A 1 92 ? -3.303 -10.010 -16.693 1.00 19.42 92 LYS A N 1
ATOM 748 C CA . LYS A 1 92 ? -4.390 -9.072 -16.543 1.00 19.44 92 LYS A CA 1
ATOM 749 C C . LYS A 1 92 ? -4.391 -8.477 -15.122 1.00 19.59 92 LYS A C 1
ATOM 750 O O . LYS A 1 92 ? -4.584 -7.285 -14.974 1.00 20.72 92 LYS A O 1
ATOM 756 N N . GLN A 1 93 ? -4.214 -9.309 -14.114 1.00 19.97 93 GLN A N 1
ATOM 757 C CA . GLN A 1 93 ? -4.355 -8.841 -12.721 1.00 21.38 93 GLN A CA 1
ATOM 758 C C . GLN A 1 93 ? -3.167 -7.962 -12.332 1.00 22.52 93 GLN A C 1
ATOM 759 O O . GLN A 1 93 ? -3.331 -6.978 -11.587 1.00 22.08 93 GLN A O 1
ATOM 765 N N . VAL A 1 94 ? -1.978 -8.296 -12.832 1.00 23.18 94 VAL A N 1
ATOM 766 C CA . VAL A 1 94 ? -0.810 -7.444 -12.583 1.00 22.17 94 VAL A CA 1
ATOM 767 C C . VAL A 1 94 ? -0.940 -6.106 -13.301 1.00 21.93 94 VAL A C 1
ATOM 768 O O . VAL A 1 94 ? -0.573 -5.065 -12.759 1.00 21.20 94 VAL A O 1
ATOM 772 N N . ALA A 1 95 ? -1.483 -6.122 -14.511 1.00 21.21 95 ALA A N 1
ATOM 773 C CA . ALA A 1 95 ? -1.789 -4.870 -15.225 1.00 21.16 95 ALA A CA 1
ATOM 774 C C . ALA A 1 95 ? -2.770 -3.995 -14.423 1.00 21.63 95 ALA A C 1
ATOM 775 O O . ALA A 1 95 ? -2.654 -2.764 -14.434 1.00 20.60 95 ALA A O 1
ATOM 777 N N . TYR A 1 96 ? -3.741 -4.620 -13.745 1.00 21.84 96 TYR A N 1
ATOM 778 C CA . TYR A 1 96 ? -4.712 -3.842 -12.951 1.00 23.19 96 TYR A CA 1
ATOM 779 C C . TYR A 1 96 ? -4.002 -3.069 -11.830 1.00 23.40 96 TYR A C 1
ATOM 780 O O . TYR A 1 96 ? -4.465 -2.007 -11.442 1.00 25.57 96 TYR A O 1
ATOM 789 N N . VAL A 1 97 ? -2.919 -3.604 -11.295 1.00 24.15 97 VAL A N 1
ATOM 790 C CA . VAL A 1 97 ? -2.144 -2.810 -10.306 1.00 24.50 97 VAL A CA 1
ATOM 791 C C . VAL A 1 97 ? -1.037 -1.972 -10.928 1.00 24.08 97 VAL A C 1
ATOM 792 O O . VAL A 1 97 ? -0.229 -1.366 -10.198 1.00 24.91 97 VAL A O 1
ATOM 796 N N . GLY A 1 98 ? -1.031 -1.914 -12.268 1.00 22.66 98 GLY A N 1
ATOM 797 C CA . GLY A 1 98 ? -0.177 -0.983 -13.027 1.00 22.63 98 GLY A CA 1
ATOM 798 C C . GLY A 1 98 ? 1.199 -1.476 -13.433 1.00 22.39 98 GLY A C 1
ATOM 799 O O . GLY A 1 98 ? 2.059 -0.677 -13.820 1.00 24.22 98 GLY A O 1
ATOM 800 N N . LYS A 1 99 ? 1.466 -2.772 -13.346 1.00 22.69 99 LYS A N 1
ATOM 801 C CA . LYS A 1 99 ? 2.776 -3.257 -13.788 1.00 23.36 99 LYS A CA 1
ATOM 802 C C . LYS A 1 99 ? 2.653 -4.228 -14.962 1.00 24.14 99 LYS A C 1
ATOM 803 O O . LYS A 1 99 ? 1.537 -4.705 -15.282 1.00 23.06 99 LYS A O 1
ATOM 809 N N . VAL A 1 100 ? 3.797 -4.513 -15.581 1.00 23.44 100 VAL A N 1
ATOM 810 C CA . VAL A 1 100 ? 3.906 -5.532 -16.627 1.00 24.90 100 VAL A CA 1
ATOM 811 C C . VAL A 1 100 ? 4.410 -6.873 -16.122 1.00 26.39 100 VAL A C 1
ATOM 812 O O . VAL A 1 100 ? 5.470 -6.967 -15.467 1.00 26.96 100 VAL A O 1
ATOM 816 N N . ASN A 1 101 ? 3.643 -7.924 -16.411 1.00 26.34 101 ASN A N 1
ATOM 817 C CA . ASN A 1 101 ? 4.092 -9.257 -16.113 1.00 28.01 101 ASN A CA 1
ATOM 818 C C . ASN A 1 101 ? 3.793 -10.128 -17.327 1.00 28.87 101 ASN A C 1
ATOM 819 O O . ASN A 1 101 ? 2.646 -10.172 -17.779 1.00 26.36 101 ASN A O 1
ATOM 824 N N . PHE A 1 102 ? 4.827 -10.772 -17.878 1.00 29.71 102 PHE A N 1
ATOM 825 C CA . PHE A 1 102 ? 4.633 -11.600 -19.076 1.00 32.17 102 PHE A CA 1
ATOM 826 C C . PHE A 1 102 ? 4.267 -13.050 -18.755 1.00 34.62 102 PHE A C 1
ATOM 827 O O . PHE A 1 102 ? 4.177 -13.876 -19.666 1.00 35.39 102 PHE A O 1
ATOM 835 N N . ASN A 1 103 ? 4.057 -13.383 -17.486 1.00 37.81 103 ASN A N 1
ATOM 836 C CA . ASN A 1 103 ? 3.683 -14.767 -17.136 1.00 42.14 103 ASN A CA 1
ATOM 837 C C . ASN A 1 103 ? 2.334 -15.150 -17.764 1.00 43.91 103 ASN A C 1
ATOM 838 O O . ASN A 1 103 ? 1.285 -14.547 -17.446 1.00 44.08 103 ASN A O 1
ATOM 843 N N . GLU A 1 104 ? 2.375 -16.122 -18.675 1.00 46.38 104 GLU A N 1
ATOM 844 C CA . GLU A 1 104 ? 1.163 -16.584 -19.339 1.00 48.37 104 GLU A CA 1
ATOM 845 C C . GLU A 1 104 ? 0.444 -17.703 -18.608 1.00 49.06 104 GLU A C 1
ATOM 846 O O . GLU A 1 104 ? 0.638 -18.900 -18.894 1.00 50.04 104 GLU A O 1
ATOM 852 N N . ASP A 1 105 ? -0.380 -17.254 -17.663 1.00 48.62 105 ASP A N 1
ATOM 853 C CA . ASP A 1 105 ? -1.220 -18.044 -16.780 1.00 47.79 105 ASP A CA 1
ATOM 854 C C . ASP A 1 105 ? -1.973 -16.992 -15.973 1.00 46.32 105 ASP A C 1
ATOM 855 O O . ASP A 1 105 ? -1.855 -16.905 -14.739 1.00 46.50 105 ASP A O 1
ATOM 860 N N . SER A 1 106 ? -2.728 -16.177 -16.701 1.00 43.65 106 SER A N 1
ATOM 861 C CA . SER A 1 106 ? -3.444 -15.040 -16.144 1.00 41.78 106 SER A CA 1
ATOM 862 C C . SER A 1 106 ? -4.900 -15.400 -15.724 1.00 41.27 106 SER A C 1
ATOM 863 O O . SER A 1 106 ? -5.707 -15.831 -16.554 1.00 41.07 106 SER A O 1
ATOM 866 N N . PRO A 1 107 ? -5.224 -15.246 -14.417 1.00 40.83 107 PRO A N 1
ATOM 867 C CA . PRO A 1 107 ? -6.611 -15.396 -13.963 1.00 40.34 107 PRO A CA 1
ATOM 868 C C . PRO A 1 107 ? -7.517 -14.570 -14.874 1.00 40.02 107 PRO A C 1
ATOM 869 O O . PRO A 1 107 ? -7.314 -13.344 -15.055 1.00 38.89 107 PRO A O 1
ATOM 873 N N . LEU A 1 108 ? -8.589 -15.243 -15.291 1.00 40.02 108 LEU A N 1
ATOM 874 C CA . LEU A 1 108 ? -8.762 -15.565 -16.691 1.00 40.06 108 LEU A CA 1
ATOM 875 C C . LEU A 1 108 ? -8.470 -14.539 -17.732 1.00 38.54 108 LEU A C 1
ATOM 876 O O . LEU A 1 108 ? -9.014 -13.427 -17.742 1.00 37.82 108 LEU A O 1
ATOM 881 N N . GLY A 1 109 ? -7.598 -14.967 -18.634 1.00 36.71 109 GLY A N 1
ATOM 882 C CA . GLY A 1 109 ? -7.362 -14.236 -19.836 1.00 34.19 109 GLY A CA 1
ATOM 883 C C . GLY A 1 109 ? -6.197 -13.304 -19.611 1.00 32.01 109 GLY A C 1
ATOM 884 O O . GLY A 1 109 ? -6.134 -12.610 -18.598 1.00 32.26 109 GLY A O 1
ATOM 885 N N . PRO A 1 110 ? -5.261 -13.318 -20.552 1.00 29.70 110 PRO A N 1
ATOM 886 C CA . PRO A 1 110 ? -4.227 -12.315 -20.609 1.00 27.85 110 PRO A CA 1
ATOM 887 C C . PRO A 1 110 ? -4.799 -11.066 -21.258 1.00 26.23 110 PRO A C 1
ATOM 888 O O . PRO A 1 110 ? -5.901 -11.091 -21.816 1.00 27.13 110 PRO A O 1
ATOM 892 N N . ILE A 1 111 ? -4.069 -9.972 -21.173 1.00 23.87 111 ILE A N 1
ATOM 893 C CA . ILE A 1 111 ? -4.320 -8.840 -22.027 1.00 23.23 111 ILE A CA 1
ATOM 894 C C . ILE A 1 111 ? -3.342 -8.939 -23.179 1.00 23.92 111 ILE A C 1
ATOM 895 O O . ILE A 1 111 ? -2.134 -9.181 -22.968 1.00 22.83 111 ILE A O 1
ATOM 900 N N . THR A 1 112 ? -3.851 -8.798 -24.405 1.00 24.07 112 THR A N 1
ATOM 901 C CA . THR A 1 112 ? -2.992 -8.895 -25.575 1.00 24.81 112 THR A CA 1
ATOM 902 C C . THR A 1 112 ? -2.765 -7.519 -26.145 1.00 24.23 112 THR A C 1
ATOM 903 O O . THR A 1 112 ? -3.729 -6.782 -26.357 1.00 25.30 112 THR A O 1
ATOM 907 N N . ILE A 1 113 ? -1.503 -7.164 -26.373 1.00 23.27 113 ILE A N 1
ATOM 908 C CA . ILE A 1 113 ? -1.139 -5.896 -26.968 1.00 24.02 113 ILE A CA 1
ATOM 909 C C . ILE A 1 113 ? -0.530 -6.129 -28.337 1.00 25.16 113 ILE A C 1
ATOM 910 O O . ILE A 1 113 ? 0.500 -6.790 -28.461 1.00 25.92 113 ILE A O 1
ATOM 915 N N . THR A 1 114 ? -1.141 -5.520 -29.347 1.00 25.48 114 THR A N 1
ATOM 916 C CA . THR A 1 114 ? -0.659 -5.667 -30.730 1.00 26.66 114 THR A CA 1
ATOM 917 C C . THR A 1 114 ? -0.173 -4.343 -31.274 1.00 26.23 114 THR A C 1
ATOM 918 O O . THR A 1 114 ? -0.923 -3.369 -31.308 1.00 26.87 114 THR A O 1
ATOM 922 N N . ILE A 1 115 ? 1.079 -4.295 -31.714 1.00 27.28 115 ILE A N 1
ATOM 923 C CA . ILE A 1 115 ? 1.626 -3.054 -32.227 1.00 28.46 115 ILE A CA 1
ATOM 924 C C . ILE A 1 115 ? 1.754 -3.267 -33.727 1.00 29.98 115 ILE A C 1
ATOM 925 O O . ILE A 1 115 ? 2.429 -4.179 -34.143 1.00 29.98 115 ILE A O 1
ATOM 930 N N . ARG A 1 116 ? 1.076 -2.440 -34.519 1.00 32.04 116 ARG A N 1
ATOM 931 C CA . ARG A 1 116 ? 1.211 -2.503 -35.964 1.00 33.67 116 ARG A CA 1
ATOM 932 C C . ARG A 1 116 ? 2.276 -1.500 -36.390 1.00 33.69 116 ARG A C 1
ATOM 933 O O . ARG A 1 116 ? 2.129 -0.300 -36.186 1.00 34.57 116 ARG A O 1
ATOM 941 N N . THR A 1 117 ? 3.364 -1.995 -36.960 1.00 34.23 117 THR A N 1
ATOM 942 C CA . THR A 1 117 ? 4.479 -1.125 -37.310 1.00 34.72 117 THR A CA 1
ATOM 943 C C . THR A 1 117 ? 5.192 -1.538 -38.593 1.00 35.03 117 THR A C 1
ATOM 944 O O . THR A 1 117 ? 5.394 -2.734 -38.872 1.00 34.10 117 THR A O 1
ATOM 948 N N . LYS A 1 118 ? 5.580 -0.517 -39.359 1.00 36.05 118 LYS A N 1
ATOM 949 C CA . LYS A 1 118 ? 6.378 -0.697 -40.563 1.00 36.79 118 LYS A CA 1
ATOM 950 C C . LYS A 1 118 ? 7.883 -0.734 -40.278 1.00 37.14 118 LYS A C 1
ATOM 951 O O . LYS A 1 118 ? 8.672 -1.108 -41.144 1.00 37.28 118 LYS A O 1
ATOM 957 N N . GLU A 1 119 ? 8.284 -0.376 -39.063 1.00 36.51 119 GLU A N 1
ATOM 958 C CA . GLU A 1 119 ? 9.698 -0.500 -38.686 1.00 36.98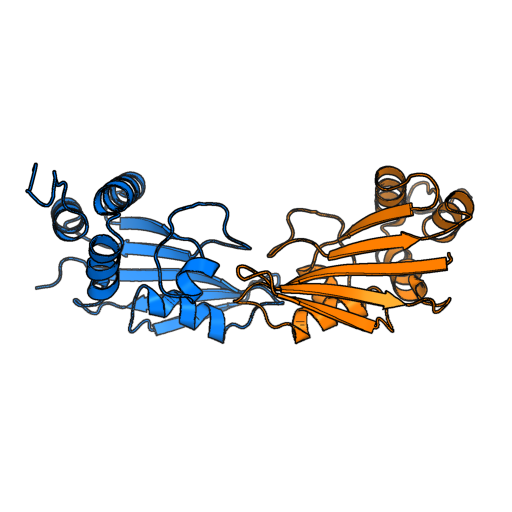 119 GLU A CA 1
ATOM 959 C C . GLU A 1 119 ? 9.866 -1.207 -37.339 1.00 36.04 119 GLU A C 1
ATOM 960 O O . GLU A 1 119 ? 10.087 -0.575 -36.299 1.00 35.49 119 GLU A O 1
ATOM 966 N N . PRO 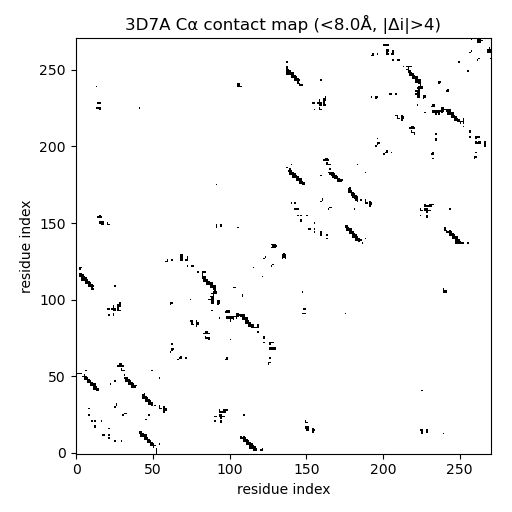A 1 120 ? 9.728 -2.530 -37.359 1.00 35.48 120 PRO A N 1
ATOM 967 C CA . PRO A 1 120 ? 9.687 -3.284 -36.117 1.00 35.04 120 PRO A CA 1
ATOM 968 C C . PRO A 1 120 ? 11.067 -3.461 -35.478 1.00 35.45 120 PRO A C 1
ATOM 969 O O . PRO A 1 120 ? 11.162 -3.560 -34.248 1.00 35.76 120 PRO A O 1
ATOM 973 N N . GLN A 1 121 ? 12.132 -3.477 -36.278 1.00 34.46 121 GLN A N 1
ATOM 974 C CA . GLN A 1 121 ? 13.474 -3.569 -35.690 1.00 33.88 121 GLN A CA 1
ATOM 975 C C . GLN A 1 121 ? 13.800 -2.292 -34.924 1.00 33.13 121 GLN A C 1
ATOM 976 O O . GLN A 1 121 ? 14.298 -2.337 -33.797 1.00 33.73 121 GLN A O 1
ATOM 982 N N . LYS A 1 122 ? 13.507 -1.152 -35.522 1.00 32.83 122 LYS A N 1
ATOM 983 C CA . LYS A 1 122 ? 13.697 0.122 -34.840 1.00 33.13 122 LYS A CA 1
ATOM 984 C C . LYS A 1 122 ? 12.797 0.249 -33.609 1.00 32.07 122 LYS A C 1
ATOM 985 O O . LYS A 1 122 ? 13.222 0.771 -32.583 1.00 31.66 122 LYS A O 1
ATOM 991 N N . LEU A 1 123 ? 11.561 -0.226 -33.720 1.00 31.24 123 LEU A N 1
ATOM 992 C CA . LEU A 1 123 ? 10.643 -0.163 -32.582 1.00 30.82 123 LEU A CA 1
ATOM 993 C C . LEU A 1 123 ? 11.168 -0.973 -31.402 1.00 29.84 123 LEU A C 1
ATOM 994 O O . LEU A 1 123 ? 11.220 -0.471 -30.275 1.00 30.31 123 LEU A O 1
ATOM 999 N N . MET A 1 124 ? 11.557 -2.214 -31.658 1.00 29.56 124 MET A N 1
ATOM 1000 C CA . MET A 1 124 ? 12.020 -3.115 -30.606 1.00 29.38 124 MET A CA 1
ATOM 1001 C C . MET A 1 124 ? 13.311 -2.606 -29.967 1.00 29.58 124 MET A C 1
ATOM 1002 O O . MET A 1 124 ? 13.482 -2.704 -28.746 1.00 29.05 124 MET A O 1
ATOM 1007 N N . LYS A 1 125 ? 14.215 -2.080 -30.793 1.00 28.53 125 LYS A N 1
ATOM 1008 C CA . LYS A 1 125 ? 15.488 -1.530 -30.295 1.00 28.99 125 LYS A CA 1
ATOM 1009 C C . LYS A 1 125 ? 15.298 -0.253 -29.476 1.00 28.53 125 LYS A C 1
ATOM 1010 O O . LYS A 1 125 ? 16.088 0.051 -28.584 1.00 29.68 125 LYS A O 1
ATOM 1016 N N . TRP A 1 126 ? 14.270 0.513 -29.802 1.00 27.85 126 TRP A N 1
ATOM 1017 C CA . TRP A 1 126 ? 13.936 1.698 -29.030 1.00 26.78 126 TRP A CA 1
ATOM 1018 C C . TRP A 1 126 ? 13.191 1.326 -27.776 1.00 25.30 126 TRP A C 1
ATOM 1019 O O . TRP A 1 126 ? 13.466 1.871 -26.712 1.00 25.50 126 TRP A O 1
ATOM 1030 N N . LEU A 1 127 ? 12.225 0.423 -27.900 1.00 25.24 127 LEU A N 1
ATOM 1031 C CA . LEU A 1 127 ? 11.351 0.090 -26.777 1.00 25.57 127 LEU A CA 1
ATOM 1032 C C . LEU A 1 127 ? 12.060 -0.778 -25.744 1.00 25.16 127 LEU A C 1
ATOM 1033 O O . LEU A 1 127 ? 11.888 -0.582 -24.536 1.00 25.73 127 LEU A O 1
ATOM 1038 N N . ALA A 1 128 ? 12.827 -1.763 -26.216 1.00 25.73 128 ALA A N 1
ATOM 1039 C CA . ALA A 1 128 ? 13.469 -2.720 -25.320 1.00 25.64 128 ALA A CA 1
ATOM 1040 C C . ALA A 1 128 ? 14.912 -3.008 -25.717 1.00 25.93 128 ALA A C 1
ATOM 1041 O O . ALA A 1 128 ? 15.242 -4.116 -26.103 1.00 25.32 128 ALA A O 1
ATOM 1043 N N . PRO A 1 129 ? 15.789 -2.004 -25.572 1.00 26.98 129 PRO A N 1
ATOM 1044 C CA . PRO A 1 129 ? 17.159 -2.137 -26.062 1.00 27.05 129 PRO A CA 1
ATOM 1045 C C . PRO A 1 129 ? 17.920 -3.232 -25.329 1.00 27.04 129 PRO A C 1
ATOM 1046 O O . PRO A 1 129 ? 17.640 -3.531 -24.163 1.00 27.85 129 PRO A O 1
ATOM 1050 N N . ARG A 1 130 ? 18.881 -3.842 -26.003 1.00 27.44 130 ARG A N 1
ATOM 1051 C CA . ARG A 1 130 ? 19.724 -4.842 -25.354 1.00 28.13 130 ARG A CA 1
ATOM 1052 C C . ARG A 1 130 ? 20.820 -4.104 -24.619 1.00 27.73 130 ARG A C 1
ATOM 1053 O O . ARG A 1 130 ? 21.499 -3.277 -25.205 1.00 26.44 130 ARG A O 1
ATOM 1061 N N . THR A 1 131 ? 20.973 -4.419 -23.331 1.00 28.73 131 THR A N 1
ATOM 1062 C CA . THR A 1 131 ? 21.884 -3.691 -22.464 1.00 29.78 131 THR A CA 1
ATOM 1063 C C . THR A 1 131 ? 22.672 -4.628 -21.564 1.00 30.09 131 THR A C 1
ATOM 1064 O O . THR A 1 131 ? 22.237 -5.751 -21.278 1.00 29.69 131 THR A O 1
ATOM 1068 N N . LYS A 1 132 ? 23.823 -4.134 -21.100 1.00 30.37 132 LYS A N 1
ATOM 1069 C CA . LYS A 1 132 ? 24.578 -4.798 -20.050 1.00 31.97 132 LYS A CA 1
ATOM 1070 C C . LYS A 1 132 ? 24.858 -3.721 -18.990 1.00 32.61 132 LYS A C 1
ATOM 1071 O O . LYS A 1 132 ? 25.544 -2.741 -19.264 1.00 32.56 132 LYS A O 1
ATOM 1077 N N . ASP A 1 133 ? 24.293 -3.879 -17.795 1.00 34.07 133 ASP A N 1
ATOM 1078 C CA . ASP A 1 133 ? 24.434 -2.853 -16.741 1.00 35.38 133 ASP A CA 1
ATOM 1079 C C . ASP A 1 133 ? 24.026 -1.450 -17.280 1.00 35.61 133 ASP A C 1
ATOM 1080 O O . ASP A 1 133 ? 24.677 -0.447 -16.989 1.00 35.01 133 ASP A O 1
ATOM 1085 N N . GLY A 1 134 ? 22.949 -1.390 -18.072 1.00 35.95 134 GLY A N 1
ATOM 1086 C CA . GLY A 1 134 ? 22.465 -0.108 -18.618 1.00 35.79 134 GLY A CA 1
ATOM 1087 C C . GLY A 1 134 ? 23.217 0.348 -19.872 1.00 36.20 134 GLY A C 1
ATOM 1088 O O . GLY A 1 134 ? 22.818 1.321 -20.534 1.00 36.32 134 GLY A O 1
ATOM 1089 N N . VAL A 1 135 ? 24.308 -0.350 -20.200 1.00 35.56 135 VAL A N 1
ATOM 1090 C CA . VAL A 1 135 ? 25.161 0.010 -21.326 1.00 34.71 135 VAL A CA 1
ATOM 1091 C C . VAL A 1 135 ? 24.726 -0.746 -22.571 1.00 34.61 135 VAL A C 1
ATOM 1092 O O . VAL A 1 135 ? 24.620 -1.974 -22.544 1.00 35.00 135 VAL A O 1
ATOM 1096 N N . PRO A 1 136 ? 24.467 -0.014 -23.672 1.00 33.78 136 PRO A N 1
ATOM 1097 C CA . PRO A 1 136 ? 23.999 -0.622 -24.923 1.00 32.79 136 PRO A CA 1
ATOM 1098 C C . PRO A 1 136 ? 24.905 -1.747 -25.388 1.00 32.14 136 PRO A C 1
ATOM 1099 O O . PRO A 1 136 ? 26.107 -1.552 -25.460 1.00 32.66 136 PRO A O 1
ATOM 1103 N N . ILE A 1 137 ? 24.345 -2.916 -25.703 1.00 30.56 137 ILE A N 1
ATOM 1104 C CA . ILE A 1 137 ? 25.124 -3.978 -26.335 1.00 29.77 137 ILE A CA 1
ATOM 1105 C C . ILE A 1 137 ? 24.664 -4.323 -27.736 1.00 30.01 137 ILE A C 1
ATOM 1106 O O . ILE A 1 137 ? 24.922 -5.423 -28.241 1.00 29.86 137 ILE A O 1
ATOM 1111 N N . GLU A 1 138 ? 24.023 -3.365 -28.382 1.00 31.33 138 GLU A N 1
ATOM 1112 C CA . GLU A 1 138 ? 23.638 -3.524 -29.795 1.00 31.98 138 GLU A CA 1
ATOM 1113 C C . GLU A 1 138 ? 23.611 -2.135 -30.430 1.00 32.54 138 GLU A C 1
ATOM 1114 O O . GLU A 1 138 ? 23.679 -1.082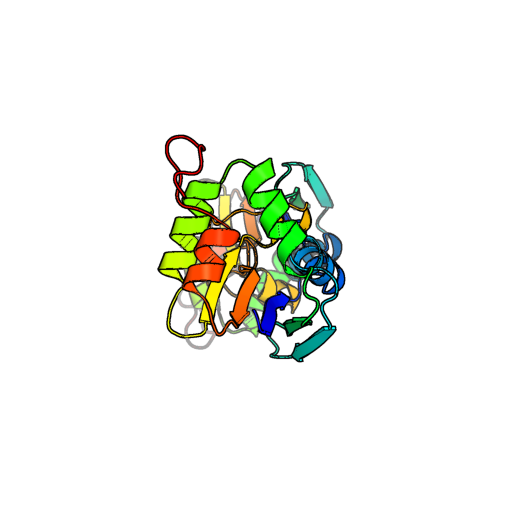 -29.753 1.00 32.25 138 GLU A O 1
ATOM 1121 N N . PHE B 1 5 ? -27.332 -34.684 4.877 1.00 45.41 5 PHE B N 1
ATOM 1122 C CA . PHE B 1 5 ? -26.093 -33.848 5.045 1.00 44.81 5 PHE B CA 1
ATOM 1123 C C . PHE B 1 5 ? -26.153 -32.983 6.296 1.00 45.38 5 PHE B C 1
ATOM 1124 O O . PHE B 1 5 ? -27.241 -32.573 6.735 1.00 44.68 5 PHE B O 1
ATOM 1132 N N . GLU B 1 6 ? -24.972 -32.699 6.848 1.00 44.98 6 GLU B N 1
ATOM 1133 C CA . GLU B 1 6 ? -24.857 -31.768 7.950 1.00 45.90 6 GLU B CA 1
ATOM 1134 C C . GLU B 1 6 ? -24.596 -30.312 7.534 1.00 45.15 6 GLU B C 1
ATOM 1135 O O . GLU B 1 6 ? -25.114 -29.382 8.178 1.00 45.51 6 GLU B O 1
ATOM 1141 N N . GLU B 1 7 ? -23.833 -30.106 6.456 1.00 43.57 7 GLU B N 1
ATOM 1142 C CA . GLU B 1 7 ? -23.480 -28.750 6.011 1.00 42.60 7 GLU B CA 1
ATOM 1143 C C . GLU B 1 7 ? -23.220 -28.680 4.495 1.00 40.97 7 GLU B C 1
ATOM 1144 O O . GLU B 1 7 ? -22.952 -29.691 3.871 1.00 41.05 7 GLU B O 1
ATOM 1150 N N . VAL B 1 8 ? -23.327 -27.494 3.911 1.00 39.64 8 VAL B N 1
ATOM 1151 C CA . VAL B 1 8 ? -22.775 -27.223 2.575 1.00 38.42 8 VAL B CA 1
ATOM 1152 C C . VAL B 1 8 ? -21.878 -25.976 2.659 1.00 37.77 8 VAL B C 1
ATOM 1153 O O . VAL B 1 8 ? -22.349 -24.895 3.049 1.00 37.15 8 VAL B O 1
ATOM 1157 N N . GLU B 1 9 ? -20.594 -26.150 2.336 1.00 36.52 9 GLU B N 1
ATOM 1158 C CA . GLU B 1 9 ? -19.626 -25.055 2.204 1.00 35.20 9 GLU B CA 1
ATOM 1159 C C . GLU B 1 9 ? -19.236 -24.778 0.748 1.00 34.14 9 GLU B C 1
ATOM 1160 O O . GLU B 1 9 ? -18.957 -25.713 -0.014 1.00 34.08 9 GLU B O 1
ATOM 1166 N N . VAL B 1 10 ? -19.183 -23.493 0.393 1.00 32.59 10 VAL B N 1
ATOM 1167 C CA . VAL B 1 10 ? -18.913 -23.025 -0.966 1.00 30.18 10 VAL B CA 1
ATOM 1168 C C . VAL B 1 10 ? -17.737 -22.005 -0.994 1.00 29.99 10 VAL B C 1
ATOM 1169 O O . VAL B 1 10 ? -17.726 -21.023 -0.226 1.00 28.26 10 VAL B O 1
ATOM 1173 N N . GLU B 1 11 ? -16.741 -22.237 -1.853 1.00 28.29 11 GLU B N 1
ATOM 1174 C CA . GLU B 1 11 ? -15.584 -21.354 -1.919 1.00 28.27 11 GLU B CA 1
ATOM 1175 C C . GLU B 1 11 ? -15.317 -20.848 -3.346 1.00 27.91 11 GLU B C 1
ATOM 1176 O O . GLU B 1 11 ? -15.521 -21.576 -4.327 1.00 26.76 11 GLU B O 1
ATOM 1182 N N . ALA B 1 12 ? -14.890 -19.594 -3.456 1.00 27.61 12 ALA B N 1
ATOM 1183 C CA . ALA B 1 12 ? -14.458 -19.035 -4.744 1.00 28.53 12 ALA B CA 1
ATOM 1184 C C . ALA B 1 12 ? -13.415 -17.931 -4.509 1.00 29.40 12 ALA B C 1
ATOM 1185 O O . ALA B 1 12 ? -13.394 -17.306 -3.442 1.00 29.50 12 ALA B O 1
ATOM 1187 N N . TYR B 1 13 ? -12.539 -17.711 -5.478 1.00 28.82 13 TYR B N 1
ATOM 1188 C CA . TYR B 1 13 ? -11.618 -16.586 -5.402 1.00 29.49 13 TYR B CA 1
ATOM 1189 C C . TYR B 1 13 ? -12.252 -15.388 -6.069 1.00 28.83 13 TYR B C 1
ATOM 1190 O O . TYR B 1 13 ? -13.062 -15.521 -7.029 1.00 28.64 13 TYR B O 1
ATOM 1199 N N . VAL B 1 14 ? -11.966 -14.212 -5.516 1.00 26.37 14 VAL B N 1
ATOM 1200 C CA . VAL B 1 14 ? -12.331 -12.976 -6.173 1.00 26.56 14 VAL B CA 1
ATOM 1201 C C . VAL B 1 14 ? -11.055 -12.268 -6.580 1.00 26.97 14 VAL B C 1
ATOM 1202 O O . VAL B 1 14 ? -10.296 -11.783 -5.719 1.00 26.40 14 VAL B O 1
ATOM 1206 N N . TYR B 1 15 ? -10.838 -12.171 -7.892 1.00 25.50 15 TYR B N 1
ATOM 1207 C CA . TYR B 1 15 ? -9.654 -11.475 -8.412 1.00 26.19 15 TYR B CA 1
ATOM 1208 C C . TYR B 1 15 ? -9.900 -9.992 -8.492 1.00 25.48 15 TYR B C 1
ATOM 1209 O O . TYR B 1 15 ? -11.049 -9.549 -8.475 1.00 25.93 15 TYR B O 1
ATOM 1218 N N . PRO B 1 16 ? -8.819 -9.193 -8.571 1.00 25.53 16 PRO B N 1
ATOM 1219 C CA . PRO B 1 16 ? -9.004 -7.742 -8.601 1.00 25.04 16 PRO B CA 1
ATOM 1220 C C . PRO B 1 16 ? -9.900 -7.206 -9.723 1.00 25.40 16 PRO B C 1
ATOM 1221 O O . PRO B 1 16 ? -10.514 -6.158 -9.536 1.00 24.70 16 PRO B O 1
ATOM 1225 N N . THR B 1 17 ? -9.990 -7.874 -10.882 1.00 24.41 17 THR B N 1
ATOM 1226 C CA . THR B 1 17 ? -10.868 -7.338 -11.925 1.00 24.53 17 THR B CA 1
ATOM 1227 C C . THR B 1 17 ? -12.330 -7.820 -11.774 1.00 25.14 17 THR B C 1
ATOM 1228 O O . THR B 1 17 ? -13.207 -7.434 -12.568 1.00 25.06 17 THR B O 1
ATOM 1232 N N . GLU B 1 18 ? -12.570 -8.653 -10.764 1.00 24.64 18 GLU B N 1
ATOM 1233 C CA . GLU B 1 18 ? -13.919 -9.131 -10.435 1.00 25.52 18 GLU B CA 1
ATOM 1234 C C . GLU B 1 18 ? -14.670 -8.251 -9.425 1.00 25.72 18 GLU B C 1
ATOM 1235 O O . GLU B 1 18 ? -14.066 -7.465 -8.687 1.00 26.00 18 GLU B O 1
ATOM 1241 N N . ASP B 1 19 ? -15.999 -8.389 -9.408 1.00 26.18 19 ASP B N 1
ATOM 1242 C CA . ASP B 1 19 ? -16.850 -7.762 -8.396 1.00 24.48 19 ASP B CA 1
ATOM 1243 C C . ASP B 1 19 ? -17.243 -8.866 -7.421 1.00 24.38 19 ASP B C 1
ATOM 1244 O O . ASP B 1 19 ? -17.898 -9.846 -7.794 1.00 21.91 19 ASP B O 1
ATOM 1249 N N . ILE B 1 20 ? -16.840 -8.710 -6.163 1.00 23.71 20 ILE B N 1
ATOM 1250 C CA . ILE B 1 20 ? -17.221 -9.654 -5.109 1.00 24.29 20 ILE B CA 1
ATOM 1251 C C . ILE B 1 20 ? -18.739 -9.927 -5.086 1.00 24.61 20 ILE B C 1
ATOM 1252 O O . ILE B 1 20 ? -19.153 -11.018 -4.734 1.00 24.69 20 ILE B O 1
ATOM 1257 N N . ARG B 1 21 ? -19.553 -8.936 -5.413 1.00 24.94 21 ARG B N 1
ATOM 1258 C CA . ARG B 1 21 ? -21.003 -9.098 -5.373 1.00 25.39 21 ARG B CA 1
ATOM 1259 C C . ARG B 1 21 ? -21.479 -10.034 -6.512 1.00 25.20 21 ARG B C 1
ATOM 1260 O O . ARG B 1 21 ? -22.461 -10.789 -6.349 1.00 24.19 21 ARG B O 1
ATOM 1268 N N . LYS B 1 22 ? -20.773 -9.991 -7.636 1.00 23.96 22 LYS B N 1
ATOM 1269 C CA . LYS B 1 22 ? -21.078 -10.937 -8.733 1.00 24.14 22 LYS B CA 1
ATOM 1270 C C . LYS B 1 22 ? -20.688 -12.374 -8.420 1.00 23.77 22 LYS B C 1
ATOM 1271 O O . LYS B 1 22 ? -21.416 -13.318 -8.779 1.00 24.52 22 LYS B O 1
ATOM 1277 N N . VAL B 1 23 ? -19.547 -12.566 -7.744 1.00 22.57 23 VAL B N 1
ATOM 1278 C CA . VAL B 1 23 ? -19.145 -13.885 -7.316 1.00 22.25 23 VAL B CA 1
ATOM 1279 C C . VAL B 1 23 ? -20.105 -14.408 -6.254 1.00 22.93 23 VAL B C 1
ATOM 1280 O O . VAL B 1 23 ? -20.511 -15.579 -6.274 1.00 19.71 23 VAL B O 1
ATOM 1284 N N . LYS B 1 24 ? -20.502 -13.525 -5.328 1.00 22.33 24 LYS B N 1
ATOM 1285 C CA . LYS B 1 24 ? -21.529 -13.937 -4.373 1.00 23.37 24 LYS B CA 1
ATOM 1286 C C . LYS B 1 24 ? -22.814 -14.376 -5.061 1.00 22.79 24 LYS B C 1
ATOM 1287 O O . LYS B 1 24 ? -23.427 -15.370 -4.669 1.00 23.62 24 LYS B O 1
ATOM 1293 N N . LYS B 1 25 ? -23.211 -13.660 -6.078 1.00 24.67 25 LYS B N 1
ATOM 1294 C CA . LYS B 1 25 ? -24.403 -14.010 -6.842 1.00 26.52 25 LYS B CA 1
ATOM 1295 C C . LYS B 1 25 ? -24.317 -15.430 -7.435 1.00 26.29 25 LYS B C 1
ATOM 1296 O O . LYS B 1 25 ? -25.266 -16.233 -7.359 1.00 25.02 25 LYS B O 1
ATOM 1302 N N . ALA B 1 26 ? -23.162 -15.745 -8.015 1.00 25.66 26 ALA B N 1
ATOM 1303 C CA . ALA B 1 26 ? -22.934 -17.080 -8.580 1.00 25.69 26 ALA B CA 1
ATOM 1304 C C . ALA B 1 26 ? -22.996 -18.220 -7.562 1.00 25.46 26 ALA B C 1
ATOM 1305 O O . ALA B 1 26 ? -23.630 -19.279 -7.808 1.00 26.46 26 ALA B O 1
ATOM 1307 N N . MET B 1 27 ? -22.344 -18.022 -6.419 1.00 24.37 27 MET B N 1
ATOM 1308 C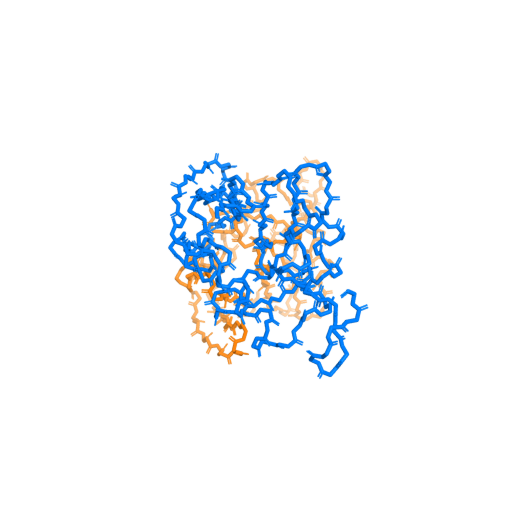 CA . MET B 1 27 ? -22.390 -18.991 -5.340 1.00 24.70 27 MET B CA 1
ATOM 1309 C C . MET B 1 27 ? -23.833 -19.235 -4.887 1.00 24.21 27 MET B C 1
ATOM 1310 O O . MET B 1 27 ? -24.239 -20.380 -4.727 1.00 24.40 27 MET B O 1
ATOM 1315 N N . LEU B 1 28 ? -24.592 -18.160 -4.706 1.00 24.78 28 LEU B N 1
ATOM 1316 C CA . LEU B 1 28 ? -25.973 -18.262 -4.160 1.00 25.89 28 LEU B CA 1
ATOM 1317 C C . LEU B 1 28 ? -26.941 -18.855 -5.168 1.00 26.52 28 LEU B C 1
ATOM 1318 O O . LEU B 1 28 ? -27.937 -19.504 -4.804 1.00 26.89 28 LEU B O 1
ATOM 1323 N N . ASN B 1 29 ? -26.632 -18.653 -6.439 1.00 26.53 29 ASN B N 1
ATOM 1324 C CA . ASN B 1 29 ? -27.388 -19.301 -7.499 1.00 28.03 29 ASN B CA 1
ATOM 1325 C C . ASN B 1 29 ? -27.369 -20.813 -7.355 1.00 28.13 29 ASN B C 1
ATOM 1326 O O . ASN B 1 29 ? -28.322 -21.500 -7.755 1.00 28.32 29 ASN B O 1
ATOM 1331 N N . LEU B 1 30 ? -26.281 -21.334 -6.793 1.00 27.52 30 LEU B N 1
ATOM 1332 C CA . LEU B 1 30 ? -26.099 -22.759 -6.675 1.00 28.53 30 LEU B CA 1
ATOM 1333 C C . LEU B 1 30 ? -26.496 -23.291 -5.305 1.00 28.21 30 LEU B C 1
ATOM 1334 O O . LEU B 1 30 ? -27.106 -24.352 -5.229 1.00 28.18 30 LEU B O 1
ATOM 1339 N N . ILE B 1 31 ? -26.160 -22.553 -4.238 1.00 28.46 31 ILE B N 1
ATOM 1340 C CA . ILE B 1 31 ? -26.514 -22.946 -2.871 1.00 28.50 31 ILE B CA 1
ATOM 1341 C C . ILE B 1 31 ? -27.056 -21.695 -2.162 1.00 28.86 31 ILE B C 1
ATOM 1342 O O . ILE B 1 31 ? -26.283 -20.792 -1.819 1.00 28.14 31 ILE B O 1
ATOM 1347 N N . PRO B 1 32 ? -28.380 -21.617 -1.987 1.00 28.81 32 PRO B N 1
ATOM 1348 C CA . PRO B 1 32 ? -28.967 -20.447 -1.351 1.00 29.34 32 PRO B CA 1
ATOM 1349 C C . PRO B 1 32 ? -28.627 -20.376 0.131 1.00 29.06 32 PRO B C 1
ATOM 1350 O O . PRO B 1 32 ? -28.298 -21.406 0.763 1.00 29.30 32 PRO B O 1
ATOM 1354 N N . GLY B 1 33 ? -28.694 -19.162 0.670 1.00 30.13 33 GLY B N 1
ATOM 1355 C CA . GLY B 1 33 ? -28.720 -18.960 2.112 1.00 30.54 33 GLY B CA 1
ATOM 1356 C C . GLY B 1 33 ? -27.370 -19.066 2.757 1.00 30.29 33 GLY B C 1
ATOM 1357 O O . GLY B 1 33 ? -27.263 -19.328 3.946 1.00 31.45 33 GLY B O 1
ATOM 1358 N N . LEU B 1 34 ? -26.316 -18.876 1.960 1.00 30.14 34 LEU B N 1
ATOM 1359 C CA . LEU B 1 34 ? -24.952 -18.963 2.457 1.00 29.40 34 LEU B CA 1
ATOM 1360 C C . LEU B 1 34 ? -24.585 -17.756 3.346 1.00 28.22 34 LEU B C 1
ATOM 1361 O O . LEU B 1 34 ? -24.874 -16.636 2.996 1.00 29.24 34 LEU B O 1
ATOM 1366 N N . GLN B 1 35 ? -23.857 -17.990 4.422 1.00 28.90 35 GLN B N 1
ATOM 1367 C CA . GLN B 1 35 ? -23.201 -16.892 5.144 1.00 28.71 35 GLN B CA 1
ATOM 1368 C C . GLN B 1 35 ? -21.736 -16.835 4.786 1.00 28.05 35 GLN B C 1
ATOM 1369 O O . GLN B 1 35 ? -21.039 -17.850 4.807 1.00 29.24 35 GLN B O 1
ATOM 1375 N N . PHE B 1 36 ? -21.274 -15.640 4.449 1.00 28.26 36 PHE B N 1
ATOM 1376 C CA . PHE B 1 36 ? -19.927 -15.454 3.937 1.00 28.68 36 PHE B CA 1
ATOM 1377 C C . PHE B 1 36 ? -18.924 -14.905 4.952 1.00 29.35 36 PHE B C 1
ATOM 1378 O O . PHE B 1 36 ? -19.284 -14.134 5.850 1.00 27.81 36 PHE B O 1
ATOM 1386 N N . GLU B 1 37 ? -17.684 -15.330 4.792 1.00 29.79 37 GLU B N 1
ATOM 1387 C CA . GLU B 1 37 ? -16.507 -14.649 5.303 1.00 31.69 37 GLU B CA 1
ATOM 1388 C C . GLU B 1 37 ? -15.586 -14.418 4.121 1.00 32.21 37 GLU B C 1
ATOM 1389 O O . GLU B 1 37 ? -15.524 -15.262 3.208 1.00 31.93 37 GLU B O 1
ATOM 1395 N N . ALA B 1 38 ? -14.837 -13.317 4.153 1.00 31.58 38 ALA B N 1
ATOM 1396 C CA . ALA B 1 38 ? -13.887 -13.016 3.104 1.00 32.78 38 ALA B CA 1
ATOM 1397 C C . ALA B 1 38 ? -12.465 -12.911 3.671 1.00 33.63 38 ALA B C 1
ATOM 1398 O O . ALA B 1 38 ? -12.249 -12.375 4.771 1.00 33.02 38 ALA B O 1
ATOM 1400 N N . PHE B 1 39 ? -11.508 -13.481 2.948 1.00 33.10 39 PHE B N 1
ATOM 1401 C CA . PHE B 1 39 ? -10.115 -13.474 3.389 1.00 33.84 39 PHE B CA 1
ATOM 1402 C C . PHE B 1 39 ? -9.242 -12.814 2.301 1.00 33.57 39 PHE B C 1
ATOM 1403 O O . PHE B 1 39 ? -9.144 -13.320 1.167 1.00 33.49 39 PHE B O 1
ATOM 1411 N N . ASP B 1 40 ? -8.640 -11.664 2.608 1.00 32.98 40 ASP B N 1
ATOM 1412 C CA . ASP B 1 40 ? -7.734 -11.013 1.655 1.00 33.44 40 ASP B CA 1
ATOM 1413 C C . ASP B 1 40 ? -6.392 -11.757 1.629 1.00 33.62 40 ASP B C 1
ATOM 1414 O O . ASP B 1 40 ? -5.782 -11.997 2.677 1.00 33.50 40 ASP B O 1
ATOM 1419 N N . LYS B 1 41 ? -5.961 -12.141 0.427 1.00 33.32 41 LYS B N 1
ATOM 1420 C CA . LYS B 1 41 ? -4.682 -12.817 0.218 1.00 33.03 41 LYS B CA 1
ATOM 1421 C C . LYS B 1 41 ? -3.804 -11.974 -0.699 1.00 32.25 41 LYS B C 1
ATOM 1422 O O . LYS B 1 41 ? -2.730 -12.391 -1.151 1.00 32.49 41 LYS B O 1
ATOM 1428 N N . GLY B 1 42 ? -4.271 -10.770 -0.972 1.00 31.45 42 GLY B N 1
ATOM 1429 C CA . GLY B 1 42 ? -3.534 -9.853 -1.816 1.00 30.74 42 GLY B CA 1
ATOM 1430 C C . GLY B 1 42 ? -3.803 -10.015 -3.293 1.00 30.85 42 GLY B C 1
ATOM 1431 O O . GLY B 1 42 ? -4.425 -9.153 -3.906 1.00 30.51 42 GLY B O 1
ATOM 1432 N N . GLU B 1 43 ? -3.293 -11.093 -3.881 1.00 30.70 43 GLU B N 1
ATOM 1433 C CA . GLU B 1 43 ? -3.475 -11.301 -5.312 1.00 30.53 43 GLU B CA 1
ATOM 1434 C C . GLU B 1 43 ? -4.963 -11.602 -5.586 1.00 29.59 43 GLU B C 1
ATOM 1435 O O . GLU B 1 43 ? -5.426 -11.431 -6.699 1.00 29.51 43 GLU B O 1
ATOM 1441 N N . TYR B 1 44 ? -5.675 -12.061 -4.570 1.00 29.49 44 TYR B N 1
ATOM 1442 C CA . TYR B 1 44 ? -7.110 -12.297 -4.651 1.00 30.08 44 TYR B CA 1
ATOM 1443 C C . TYR B 1 44 ? -7.701 -12.351 -3.250 1.00 29.81 44 TYR B C 1
ATOM 1444 O O . TYR B 1 44 ? -6.972 -12.451 -2.261 1.00 30.89 44 TYR B O 1
ATOM 1453 N N . VAL B 1 45 ? -9.023 -12.261 -3.166 1.00 29.65 45 VAL B N 1
ATOM 1454 C CA . VAL B 1 45 ? -9.742 -12.493 -1.932 1.00 29.68 45 VAL B CA 1
ATOM 1455 C C . VAL B 1 45 ? -10.347 -13.897 -2.004 1.00 29.87 45 VAL B C 1
ATOM 1456 O O . VAL B 1 45 ? -10.831 -14.314 -3.060 1.00 30.20 45 VAL B O 1
ATOM 1460 N N . ILE B 1 46 ? -10.322 -14.629 -0.900 1.00 29.86 46 ILE B N 1
ATOM 1461 C CA . ILE B 1 46 ? -11.069 -15.881 -0.808 1.00 30.53 46 ILE B CA 1
ATOM 1462 C C . ILE B 1 46 ? -12.439 -15.666 -0.166 1.00 31.31 46 ILE B C 1
ATOM 1463 O O . ILE B 1 46 ? -12.532 -15.203 0.997 1.00 32.05 46 ILE B O 1
ATOM 1468 N N . LEU B 1 47 ? -13.502 -16.002 -0.895 1.00 29.89 47 LEU B N 1
ATOM 1469 C CA . LEU B 1 47 ? -14.870 -15.982 -0.363 1.00 30.48 47 LEU B CA 1
ATOM 1470 C C . LEU B 1 47 ? -15.337 -17.361 0.051 1.00 30.47 47 LEU B C 1
ATOM 1471 O O . LEU B 1 47 ? -15.336 -18.292 -0.774 1.00 29.62 47 LEU B O 1
ATOM 1476 N N . VAL B 1 48 ? -15.789 -17.493 1.296 1.00 29.86 48 VAL B N 1
ATOM 1477 C CA . VAL B 1 48 ? -16.279 -18.763 1.810 1.00 30.08 48 VAL B CA 1
ATOM 1478 C C . VAL B 1 48 ? -17.689 -18.638 2.350 1.00 31.04 48 VAL B C 1
ATOM 1479 O O . VAL B 1 48 ? -17.942 -17.829 3.280 1.00 30.25 48 VAL B O 1
ATOM 1483 N N . GLY B 1 49 ? -18.614 -19.411 1.768 1.00 29.88 49 GLY B N 1
ATOM 1484 C CA . GLY B 1 49 ? -20.014 -19.417 2.168 1.00 31.88 49 GL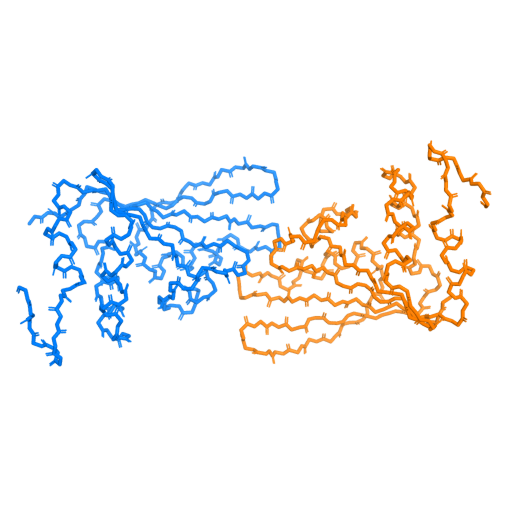Y B CA 1
ATOM 1485 C C . GLY B 1 49 ? -20.398 -20.697 2.870 1.00 33.03 49 GLY B C 1
ATOM 1486 O O . GLY B 1 49 ? -19.757 -21.730 2.666 1.00 33.86 49 GLY B O 1
ATOM 1487 N N . ARG B 1 50 ? -21.431 -20.627 3.708 1.00 34.26 50 ARG B N 1
ATOM 1488 C CA . ARG B 1 50 ? -21.900 -21.779 4.504 1.00 35.46 50 ARG B CA 1
ATOM 1489 C C . ARG B 1 50 ? -23.402 -21.750 4.773 1.00 35.89 50 ARG B C 1
ATOM 1490 O O . ARG B 1 50 ? -23.989 -20.681 4.930 1.00 34.44 50 ARG B O 1
ATOM 1498 N N . THR B 1 51 ? -24.013 -22.935 4.873 1.00 36.52 51 THR B N 1
ATOM 1499 C CA . THR B 1 51 ? -25.410 -23.057 5.304 1.00 37.28 51 THR B CA 1
ATOM 1500 C C . THR B 1 51 ? -25.673 -24.458 5.787 1.00 38.03 51 THR B C 1
ATOM 1501 O O . THR B 1 51 ? -25.021 -25.411 5.333 1.00 38.57 51 THR B O 1
ATOM 1505 N N . LYS B 1 52 ? -26.609 -24.596 6.718 1.00 38.69 52 LYS B N 1
ATOM 1506 C CA . LYS B 1 52 ? -27.028 -25.925 7.218 1.00 39.42 52 LYS B CA 1
ATOM 1507 C C . LYS B 1 52 ? -28.470 -26.245 6.837 1.00 39.60 52 LYS B C 1
ATOM 1508 O O . LYS B 1 52 ? -28.956 -27.357 7.067 1.00 39.78 52 LYS B O 1
ATOM 1514 N N . ASP B 1 53 ? -29.146 -25.266 6.239 1.00 40.40 53 ASP B N 1
ATOM 1515 C CA . ASP B 1 53 ? -30.535 -25.407 5.786 1.00 41.24 53 ASP B CA 1
ATOM 1516 C C . ASP B 1 53 ? -30.723 -26.711 5.004 1.00 42.16 53 ASP B C 1
ATOM 1517 O O . ASP B 1 53 ? -29.922 -27.041 4.121 1.00 42.44 53 ASP B O 1
ATOM 1522 N N . LYS B 1 54 ? -31.787 -27.461 5.302 1.00 42.20 54 LYS B N 1
ATOM 1523 C CA . LYS B 1 54 ? -31.967 -28.762 4.649 1.00 42.09 54 LYS B CA 1
ATOM 1524 C C . LYS B 1 54 ? -32.418 -28.607 3.192 1.00 40.71 54 LYS B C 1
ATOM 1525 O O . LYS B 1 54 ? -32.356 -29.561 2.425 1.00 40.58 54 LYS B O 1
ATOM 1531 N N . ARG B 1 55 ? -32.851 -27.409 2.805 1.00 39.22 55 ARG B N 1
ATOM 1532 C CA . ARG B 1 55 ? -33.176 -27.150 1.398 1.00 38.53 55 ARG B CA 1
ATOM 1533 C C . ARG B 1 55 ? -31.950 -26.695 0.597 1.00 37.05 55 ARG B C 1
ATOM 1534 O O . ARG B 1 55 ? -32.084 -26.200 -0.531 1.00 36.13 55 ARG B O 1
ATOM 1542 N N . ALA B 1 56 ? -30.770 -26.873 1.189 1.00 35.25 56 ALA B N 1
ATOM 1543 C CA . ALA B 1 56 ? -29.534 -26.273 0.684 1.00 35.89 56 ALA B CA 1
ATOM 1544 C C . ALA B 1 56 ? -29.127 -26.841 -0.670 1.00 35.95 56 ALA B C 1
ATOM 1545 O O . ALA B 1 56 ? -28.364 -26.212 -1.418 1.00 36.40 56 ALA B O 1
ATOM 1547 N N . LEU B 1 57 ? -29.632 -28.035 -0.973 1.00 36.02 57 LEU B N 1
ATOM 1548 C CA . LEU B 1 57 ? -29.270 -28.719 -2.207 1.00 36.64 57 LEU B CA 1
ATOM 1549 C C . LEU B 1 57 ? -30.399 -28.793 -3.236 1.00 37.23 57 LEU B C 1
ATOM 1550 O O . LEU B 1 57 ? -30.238 -29.440 -4.269 1.00 36.68 57 LEU B O 1
ATOM 1555 N N . GLN B 1 58 ? -31.524 -28.128 -2.972 1.00 37.52 58 GLN B N 1
ATOM 1556 C CA . GLN B 1 58 ? -32.669 -28.227 -3.888 1.00 38.23 58 GLN B CA 1
ATOM 1557 C C . GLN B 1 58 ? -32.347 -27.588 -5.231 1.00 38.23 58 GLN B C 1
ATOM 1558 O O . GLN B 1 58 ? -32.776 -28.081 -6.280 1.00 38.23 58 GLN B O 1
ATOM 1564 N N . ARG B 1 59 ? -31.590 -26.491 -5.234 1.00 36.81 59 ARG B N 1
ATOM 1565 C CA . ARG B 1 59 ? -31.274 -25.906 -6.533 1.00 36.60 59 ARG B CA 1
ATOM 1566 C C . ARG B 1 59 ? -30.424 -26.888 -7.358 1.00 35.13 59 ARG B C 1
ATOM 1567 O O . ARG B 1 59 ? -30.660 -27.032 -8.555 1.00 36.54 59 ARG B O 1
ATOM 1575 N N . LEU B 1 60 ? -29.468 -27.557 -6.725 1.00 33.68 60 LEU B N 1
ATOM 1576 C CA . LEU B 1 60 ? -28.614 -28.534 -7.431 1.00 32.47 60 LEU B CA 1
ATOM 1577 C C . LEU B 1 60 ? -29.438 -29.771 -7.822 1.00 32.81 60 LEU B C 1
ATOM 1578 O O . LEU B 1 60 ? -29.415 -30.208 -8.958 1.00 32.16 60 LEU B O 1
ATOM 1583 N N . TYR B 1 61 ? -30.155 -30.329 -6.853 1.00 33.29 61 TYR B N 1
ATOM 1584 C CA . TYR B 1 61 ? -31.136 -31.377 -7.146 1.00 34.01 61 TYR B CA 1
ATOM 1585 C C . TYR B 1 61 ? -31.957 -31.007 -8.381 1.00 33.82 61 TYR B C 1
ATOM 1586 O O . TYR B 1 61 ? -31.994 -31.775 -9.352 1.00 34.91 61 TYR B O 1
ATOM 1595 N N . GLU B 1 62 ? -32.589 -29.834 -8.370 1.00 33.48 62 GLU B N 1
ATOM 1596 C CA . GLU B 1 62 ? -33.345 -29.325 -9.534 1.00 33.65 62 GLU B CA 1
ATOM 1597 C C . GLU B 1 62 ? -32.561 -29.133 -10.816 1.00 32.81 62 GLU B C 1
ATOM 1598 O O . GLU B 1 62 ? -33.012 -29.469 -11.911 1.00 32.71 62 GLU B O 1
ATOM 1604 N N . LEU B 1 63 ? -31.397 -28.506 -10.699 1.00 32.72 63 LEU B N 1
ATOM 1605 C CA . LEU B 1 63 ? -30.606 -28.207 -11.884 1.00 31.62 63 LEU B CA 1
ATOM 1606 C C . LEU B 1 63 ? -29.998 -29.474 -12.508 1.00 30.56 63 LEU B C 1
ATOM 1607 O O . LEU B 1 63 ? -29.884 -29.564 -13.745 1.00 30.51 63 LEU B O 1
ATOM 1612 N N . PHE B 1 64 ? -29.608 -30.440 -11.669 1.00 30.36 64 PHE B N 1
ATOM 1613 C CA . PHE B 1 64 ? -29.090 -31.710 -12.191 1.00 30.45 64 PHE B CA 1
ATOM 1614 C C . PHE B 1 64 ? -30.186 -32.372 -13.051 1.00 31.61 64 PHE B C 1
ATOM 1615 O O . PHE B 1 64 ? -29.905 -32.908 -14.126 1.00 30.32 64 PHE B O 1
ATOM 1623 N N . ARG B 1 65 ? -31.421 -32.317 -12.561 1.00 31.64 65 ARG B N 1
ATOM 1624 C CA . ARG B 1 65 ? -32.583 -32.898 -13.273 1.00 32.69 65 ARG B CA 1
ATOM 1625 C C . ARG B 1 65 ? -33.028 -32.093 -14.481 1.00 32.74 65 ARG B C 1
ATOM 1626 O O . ARG B 1 65 ? -33.137 -32.626 -15.605 1.00 33.48 65 ARG B O 1
ATOM 1634 N N . GLY B 1 66 ? -33.215 -30.793 -14.268 1.00 33.24 66 GLY B N 1
ATOM 1635 C CA . GLY B 1 66 ? -33.613 -29.864 -15.326 1.00 32.79 66 GLY B CA 1
ATOM 1636 C C . GLY B 1 66 ? -32.647 -29.780 -16.489 1.00 32.98 66 GLY B C 1
ATOM 1637 O O . GLY B 1 66 ? -33.069 -29.733 -17.649 1.00 32.30 66 GLY B O 1
ATOM 1638 N N . GLN B 1 67 ? -31.343 -29.758 -16.191 1.00 31.92 67 GLN B N 1
ATOM 1639 C CA . GLN B 1 67 ? -30.341 -29.692 -17.245 1.00 31.88 67 GLN B CA 1
ATOM 1640 C C . GLN B 1 67 ? -30.034 -31.066 -17.852 1.00 31.28 67 GLN B C 1
ATOM 1641 O O . GLN B 1 67 ? -29.338 -31.161 -18.865 1.00 31.54 67 GLN B O 1
ATOM 1647 N N . GLN B 1 68 ? -30.544 -32.117 -17.217 1.00 31.93 68 GLN B N 1
ATOM 1648 C CA . GLN B 1 68 ? -30.355 -33.508 -17.675 1.00 31.48 68 GLN B CA 1
ATOM 1649 C C . GLN B 1 68 ? -28.883 -33.897 -17.646 1.00 31.08 68 GLN B C 1
ATOM 1650 O O . GLN B 1 68 ? -28.313 -34.341 -18.647 1.00 29.98 68 GLN B O 1
ATOM 1656 N N . ILE B 1 69 ? -28.263 -33.714 -16.481 1.00 29.69 69 ILE B N 1
ATOM 1657 C CA . ILE B 1 69 ? -26.829 -33.997 -16.317 1.00 28.94 69 ILE B CA 1
ATOM 1658 C C . ILE B 1 69 ? -26.605 -34.965 -15.171 1.00 29.33 69 ILE B C 1
ATOM 1659 O O . ILE B 1 69 ? -25.551 -34.971 -14.537 1.00 28.92 69 ILE B O 1
ATOM 1664 N N . LEU B 1 70 ? -27.589 -35.826 -14.928 1.00 28.30 70 LEU B N 1
ATOM 1665 C CA . LEU B 1 70 ? -27.514 -36.760 -13.783 1.00 28.22 70 LEU B CA 1
ATOM 1666 C C . LEU B 1 70 ? -26.330 -37.689 -13.869 1.00 28.25 70 LEU B C 1
ATOM 1667 O O . LEU B 1 70 ? -25.721 -37.988 -12.854 1.00 27.57 70 LEU B O 1
ATOM 1672 N N . ASP B 1 71 ? -25.981 -38.113 -15.086 1.00 27.98 71 ASP B N 1
ATOM 1673 C CA . ASP B 1 71 ? -24.817 -38.975 -15.267 1.00 29.32 71 ASP B CA 1
ATOM 1674 C C . ASP B 1 71 ? -23.505 -38.255 -14.870 1.00 28.03 71 ASP B C 1
ATOM 1675 O O . ASP B 1 71 ? -22.713 -38.791 -14.079 1.00 28.35 71 ASP B O 1
ATOM 1680 N N . THR B 1 72 ? -23.286 -37.068 -15.414 1.00 27.14 72 THR B N 1
ATOM 1681 C CA . THR B 1 72 ? -22.067 -36.305 -15.125 1.00 27.40 72 THR B CA 1
ATOM 1682 C C . THR B 1 72 ? -21.982 -35.918 -13.624 1.00 27.06 72 THR B C 1
ATOM 1683 O O . THR B 1 72 ? -20.888 -35.936 -12.999 1.00 26.87 72 THR B O 1
ATOM 1687 N N . ALA B 1 73 ? -23.130 -35.560 -13.057 1.00 26.91 73 ALA B N 1
ATOM 1688 C CA . ALA B 1 73 ? -23.197 -35.167 -11.648 1.00 26.35 73 ALA B CA 1
ATOM 1689 C C . ALA B 1 73 ? -22.810 -36.313 -10.734 1.00 26.51 73 ALA B C 1
ATOM 1690 O O . ALA B 1 73 ? -21.980 -36.136 -9.825 1.00 25.42 73 ALA B O 1
ATOM 1692 N N . ARG B 1 74 ? -23.365 -37.507 -10.978 1.00 25.88 74 ARG B N 1
ATOM 1693 C CA . ARG B 1 74 ? -22.997 -38.658 -10.163 1.00 25.40 74 ARG B CA 1
ATOM 1694 C C . ARG B 1 74 ? -21.525 -39.004 -10.304 1.00 26.07 74 ARG B C 1
ATOM 1695 O O . ARG B 1 74 ? -20.852 -39.347 -9.311 1.00 26.09 74 ARG B O 1
ATOM 1703 N N . MET B 1 75 ? -21.012 -38.915 -11.529 1.00 25.28 75 MET B N 1
ATOM 1704 C CA . MET B 1 75 ? -19.624 -39.223 -11.757 1.00 26.89 75 MET B CA 1
ATOM 1705 C C . MET B 1 75 ? -18.729 -38.207 -11.010 1.00 26.92 75 MET B C 1
ATOM 1706 O O . MET B 1 75 ? -17.670 -38.580 -10.437 1.00 27.13 75 MET B O 1
ATOM 1711 N N . MET B 1 76 ? -19.158 -36.948 -11.000 1.00 26.22 76 MET B N 1
ATOM 1712 C CA . MET B 1 76 ? -18.382 -35.899 -10.319 1.00 27.33 76 MET B CA 1
ATOM 1713 C C . MET B 1 76 ? -18.469 -36.002 -8.802 1.00 27.38 76 MET B C 1
ATOM 1714 O O . MET B 1 76 ? -17.471 -35.786 -8.105 1.00 27.56 76 MET B O 1
ATOM 1719 N N . LEU B 1 77 ? -19.637 -36.349 -8.286 1.00 27.19 77 LEU B N 1
ATOM 1720 C CA . LEU B 1 77 ? -19.752 -36.599 -6.837 1.00 28.95 77 LEU B CA 1
ATOM 1721 C C . LEU B 1 77 ? -18.884 -37.784 -6.383 1.00 29.68 77 LEU B C 1
ATOM 1722 O O . LEU B 1 77 ? -18.200 -37.716 -5.343 1.00 29.00 77 LEU B O 1
ATOM 1727 N N . GLU B 1 78 ? -18.895 -38.874 -7.161 1.00 29.61 78 GLU B N 1
ATOM 1728 C CA . GLU B 1 78 ? -18.099 -40.057 -6.833 1.00 30.82 78 GLU B CA 1
ATOM 1729 C C . GLU B 1 78 ? -16.615 -39.767 -6.902 1.00 31.48 78 GLU B C 1
ATOM 1730 O O . GLU B 1 78 ? -15.860 -40.227 -6.051 1.00 32.39 78 GLU B O 1
ATOM 1736 N N . GLU B 1 79 ? -16.198 -39.012 -7.907 1.00 32.12 79 GLU B N 1
ATOM 1737 C CA . GLU B 1 79 ? -14.816 -38.606 -8.046 1.00 34.41 79 GLU B CA 1
ATOM 1738 C C . GLU B 1 79 ? -14.403 -37.753 -6.846 1.00 35.13 79 GLU B C 1
ATOM 1739 O O . GLU B 1 79 ? -13.248 -37.811 -6.419 1.00 36.04 79 GLU B O 1
ATOM 1745 N N . GLY B 1 80 ? -15.340 -36.967 -6.320 1.00 35.74 80 GLY B N 1
ATOM 1746 C CA . GLY B 1 80 ? -15.052 -36.040 -5.228 1.00 37.52 80 GLY B CA 1
ATOM 1747 C C . GLY B 1 80 ? -15.254 -36.621 -3.843 1.00 39.16 80 GLY B C 1
ATOM 1748 O O . GLY B 1 80 ? -15.105 -35.916 -2.812 1.00 38.71 80 GLY B O 1
ATOM 1749 N N . TYR B 1 81 ? -15.583 -37.905 -3.803 1.00 40.07 81 TYR B N 1
ATOM 1750 C CA . TYR B 1 81 ? -16.086 -38.497 -2.570 1.00 42.60 81 TYR B CA 1
ATOM 1751 C C . TYR B 1 81 ? -15.045 -39.240 -1.736 1.00 43.94 81 TYR B C 1
ATOM 1752 O O . TYR B 1 81 ? -14.319 -40.093 -2.253 1.00 44.73 81 TYR B O 1
ATOM 1761 N N . PHE B 1 82 ? -14.969 -38.885 -0.451 1.00 45.86 82 PHE B N 1
ATOM 1762 C CA . PHE B 1 82 ? -14.562 -39.851 0.590 1.00 47.18 82 PHE B CA 1
ATOM 1763 C C . PHE B 1 82 ? -14.964 -39.568 2.045 1.00 47.60 82 PHE B C 1
ATOM 1764 O O . PHE B 1 82 ? -14.750 -38.472 2.572 1.00 48.37 82 PHE B O 1
ATOM 1772 N N . GLY B 1 83 ? -15.520 -40.586 2.695 1.00 47.65 83 GLY B N 1
ATOM 1773 C CA . GLY B 1 83 ? -15.780 -40.537 4.120 1.00 47.42 83 GLY B CA 1
ATOM 1774 C C . GLY B 1 83 ? -17.034 -39.759 4.433 1.00 47.00 83 GLY B C 1
ATOM 1775 O O . GLY B 1 83 ? -18.146 -40.261 4.244 1.00 46.94 83 GLY B O 1
ATOM 1776 N N . GLU B 1 84 ? -16.854 -38.537 4.936 1.00 46.32 84 GLU B N 1
ATOM 1777 C CA . GLU B 1 84 ? -17.988 -37.672 5.277 1.00 45.36 84 GLU B CA 1
ATOM 1778 C C . GLU B 1 84 ? -17.976 -36.397 4.426 1.00 44.29 84 GLU B C 1
ATOM 1779 O O . GLU B 1 84 ? -18.638 -35.404 4.763 1.00 43.54 84 GLU B O 1
ATOM 1785 N N . GLU B 1 85 ? -17.247 -36.457 3.308 1.00 43.07 85 GLU B N 1
ATOM 1786 C CA . GLU B 1 85 ? -16.955 -35.285 2.471 1.00 42.17 85 GLU B CA 1
ATOM 1787 C C . GLU B 1 85 ? -17.042 -35.545 0.952 1.00 40.60 85 GLU B C 1
ATOM 1788 O O . GLU B 1 85 ? -16.350 -36.411 0.421 1.00 40.63 85 GLU B O 1
ATOM 1794 N N . ILE B 1 86 ? -17.871 -34.766 0.266 1.00 38.51 86 ILE B N 1
ATOM 1795 C CA . ILE B 1 86 ? -17.975 -34.832 -1.193 1.00 36.98 86 ILE B CA 1
ATOM 1796 C C . ILE B 1 86 ? -17.684 -33.448 -1.755 1.00 36.01 86 ILE B C 1
ATOM 1797 O O . ILE B 1 86 ? -18.400 -32.490 -1.463 1.00 36.09 86 ILE B O 1
ATOM 1802 N N . ILE B 1 87 ? -16.634 -33.348 -2.568 1.00 34.10 87 ILE B N 1
ATOM 1803 C CA . ILE B 1 87 ? -16.205 -32.070 -3.129 1.00 33.47 87 ILE B CA 1
ATOM 1804 C C . ILE B 1 87 ? -16.431 -32.009 -4.639 1.00 32.18 87 ILE B C 1
ATOM 1805 O O . ILE B 1 87 ? -15.972 -32.884 -5.366 1.00 31.68 87 ILE B O 1
ATOM 1810 N N . ILE B 1 88 ? -17.123 -30.976 -5.107 1.00 31.18 88 ILE B N 1
ATOM 1811 C CA . ILE B 1 88 ? -17.273 -30.791 -6.541 1.00 29.64 88 ILE B CA 1
ATOM 1812 C C . ILE B 1 88 ? -16.838 -29.409 -6.964 1.00 29.56 88 ILE B C 1
ATOM 1813 O O . ILE B 1 88 ? -16.889 -28.467 -6.180 1.00 28.73 88 ILE B O 1
ATOM 1818 N N . LYS B 1 89 ? -16.382 -29.282 -8.201 1.00 28.92 89 LYS B N 1
ATOM 1819 C CA . LYS B 1 89 ? -15.957 -27.990 -8.697 1.00 28.24 89 LYS B CA 1
ATOM 1820 C C . LYS B 1 89 ? -16.788 -27.637 -9.900 1.00 28.20 89 LYS B C 1
ATOM 1821 O O . LYS B 1 89 ? -16.917 -28.453 -10.837 1.00 28.15 89 LYS B O 1
ATOM 1827 N N . VAL B 1 90 ? -17.365 -26.445 -9.876 1.00 25.53 90 VAL B N 1
ATOM 1828 C CA . VAL B 1 90 ? -18.267 -26.022 -10.920 1.00 25.41 90 VAL B CA 1
ATOM 1829 C C . VAL B 1 90 ? -17.811 -24.703 -11.520 1.00 25.30 90 VAL B C 1
ATOM 1830 O O . VAL B 1 90 ? -17.113 -23.890 -10.868 1.00 25.38 90 VAL B O 1
ATOM 1834 N N . HIS B 1 91 ? -18.210 -24.485 -12.769 1.00 24.02 91 HIS B N 1
ATOM 1835 C CA . HIS B 1 91 ? -17.801 -23.318 -13.528 1.00 22.86 91 HIS B CA 1
ATOM 1836 C C . HIS B 1 91 ? -18.408 -22.029 -12.952 1.00 23.29 91 HIS B C 1
ATOM 1837 O O . HIS B 1 91 ? -19.633 -21.949 -12.741 1.00 22.30 91 HIS B O 1
ATOM 1844 N N . LYS B 1 92 ? -17.560 -21.032 -12.666 1.00 21.00 92 LYS B N 1
ATOM 1845 C CA . LYS B 1 92 ? -18.025 -19.834 -11.950 1.00 22.10 92 LYS B CA 1
ATOM 1846 C C . LYS B 1 92 ? -18.946 -18.965 -12.809 1.00 21.49 92 LYS B C 1
ATOM 1847 O O . LYS B 1 92 ? -19.958 -18.428 -12.345 1.00 20.76 92 LYS B O 1
ATOM 1853 N N . GLN B 1 93 ? -18.570 -18.825 -14.074 1.00 21.55 93 GLN B N 1
ATOM 1854 C CA . GLN B 1 93 ? -19.303 -17.984 -15.019 1.00 23.10 93 GLN B CA 1
ATOM 1855 C C . GLN B 1 93 ? -20.640 -18.628 -15.397 1.00 23.81 93 GLN B C 1
ATOM 1856 O O . GLN B 1 93 ? -21.620 -17.924 -15.577 1.00 24.65 93 GLN B O 1
ATOM 1862 N N . VAL B 1 94 ? -20.681 -19.952 -15.489 1.00 24.47 94 VAL B N 1
ATOM 1863 C CA . VAL B 1 94 ? -21.967 -20.591 -15.727 1.00 24.96 94 VAL B CA 1
ATOM 1864 C C . VAL B 1 94 ? -22.839 -20.496 -14.467 1.00 25.04 94 VAL B C 1
ATOM 1865 O O . VAL B 1 94 ? -24.057 -20.291 -14.567 1.00 25.52 94 VAL B O 1
ATOM 1869 N N . ALA B 1 95 ? -22.212 -20.608 -13.294 1.00 26.02 95 ALA B N 1
ATOM 1870 C CA . ALA B 1 95 ? -22.953 -20.480 -12.031 1.00 26.79 95 ALA B CA 1
ATOM 1871 C C . ALA B 1 95 ? -23.576 -19.100 -11.940 1.00 27.12 95 ALA B C 1
ATOM 1872 O O . ALA B 1 95 ? -24.695 -18.952 -11.447 1.00 28.23 95 ALA B O 1
ATOM 1874 N N . TYR B 1 96 ? -22.866 -18.090 -12.443 1.00 26.57 96 TYR B N 1
ATOM 1875 C CA . TYR B 1 96 ? -23.355 -16.719 -12.447 1.00 26.66 96 TYR B CA 1
ATOM 1876 C C . TYR B 1 96 ? -24.654 -16.558 -13.249 1.00 27.68 96 TYR B C 1
ATOM 1877 O O . TYR B 1 96 ? -25.486 -15.704 -12.936 1.00 25.97 96 TYR B O 1
ATOM 1886 N N . VAL B 1 97 ? -24.814 -17.354 -14.307 1.00 28.06 97 VAL B N 1
ATOM 1887 C CA . VAL B 1 97 ? -26.070 -17.289 -15.048 1.00 29.14 97 VAL B CA 1
ATOM 1888 C C . VAL B 1 97 ? -27.133 -18.223 -14.494 1.00 29.20 97 VAL B C 1
ATOM 1889 O O . VAL B 1 97 ? -28.263 -18.212 -14.980 1.00 31.06 97 VAL B O 1
ATOM 1893 N N . GLY B 1 98 ? -26.775 -19.037 -13.503 1.00 28.35 98 GLY B N 1
ATOM 1894 C CA . GLY B 1 98 ? -27.729 -19.872 -12.815 1.00 27.94 98 GLY B CA 1
ATOM 1895 C C . GLY B 1 98 ? -27.678 -21.360 -13.096 1.00 28.04 98 GLY B C 1
ATOM 1896 O O . GLY B 1 98 ? -28.506 -22.109 -12.573 1.00 28.24 98 GLY B O 1
ATOM 1897 N N . LYS B 1 99 ? -26.685 -21.811 -13.866 1.00 27.07 99 LYS B N 1
ATOM 1898 C CA . LYS B 1 99 ? -26.575 -23.235 -14.207 1.00 28.56 99 LYS B CA 1
ATOM 1899 C C . LYS B 1 99 ? -25.332 -23.927 -13.655 1.00 29.38 99 LYS B C 1
ATOM 1900 O O . LYS B 1 99 ? -24.385 -23.280 -13.151 1.00 29.49 99 LYS B O 1
ATOM 1906 N N . VAL B 1 100 ? -25.349 -25.247 -13.761 1.00 29.13 100 VAL B N 1
ATOM 1907 C CA . VAL B 1 100 ? -24.234 -26.071 -13.341 1.00 30.36 100 VAL B CA 1
ATOM 1908 C C . VAL B 1 100 ? -23.456 -26.502 -14.577 1.00 30.94 100 VAL B C 1
ATOM 1909 O O . VAL B 1 100 ? -24.039 -26.918 -15.592 1.00 31.15 100 VAL B O 1
ATOM 1913 N N . ASN B 1 101 ? -22.136 -26.367 -14.508 1.00 30.32 101 ASN B N 1
ATOM 1914 C CA . ASN B 1 101 ? -21.265 -26.907 -15.550 1.00 30.31 101 ASN B CA 1
ATOM 1915 C C . ASN B 1 101 ? -20.015 -27.426 -14.877 1.00 30.61 101 ASN B C 1
ATOM 1916 O O . ASN B 1 101 ? -19.365 -26.683 -14.138 1.00 29.36 101 ASN B O 1
ATOM 1921 N N . PHE B 1 102 ? -19.698 -28.700 -15.102 1.00 31.00 102 PHE B N 1
ATOM 1922 C CA . PHE B 1 102 ? -18.599 -29.348 -14.415 1.00 33.37 102 PHE B CA 1
ATOM 1923 C C . PHE B 1 102 ? -17.289 -29.250 -15.196 1.00 35.71 102 PHE B C 1
ATOM 1924 O O . PHE B 1 102 ? -16.321 -29.895 -14.834 1.00 35.85 102 PHE B O 1
ATOM 1932 N N . ASN B 1 103 ? -17.249 -28.445 -16.252 1.00 38.85 103 ASN B N 1
ATOM 1933 C CA . ASN B 1 103 ? -15.991 -28.201 -16.984 1.00 43.48 103 ASN B CA 1
ATOM 1934 C C . ASN B 1 103 ? -15.076 -27.280 -16.166 1.00 45.31 103 ASN B C 1
ATOM 1935 O O . ASN B 1 103 ? -15.452 -26.175 -15.802 1.00 45.17 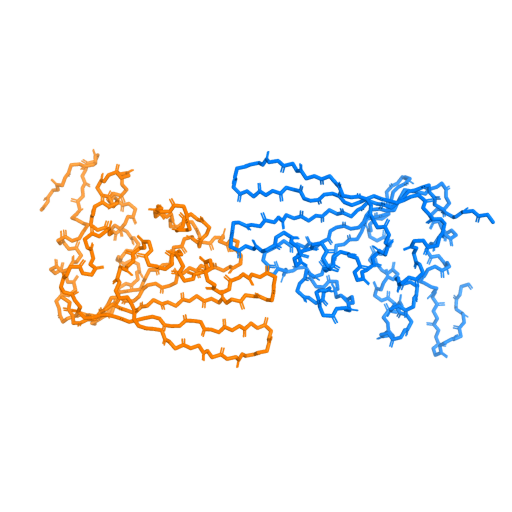103 ASN B O 1
ATOM 1940 N N . GLU B 1 104 ? -13.874 -27.756 -15.866 1.00 48.34 104 GLU B N 1
ATOM 1941 C CA . GLU B 1 104 ? -13.070 -27.108 -14.834 1.00 50.74 104 GLU B CA 1
ATOM 1942 C C . GLU B 1 104 ? -12.157 -25.978 -15.247 1.00 51.25 104 GLU B C 1
ATOM 1943 O O . GLU B 1 104 ? -11.674 -25.225 -14.381 1.00 52.01 104 GLU B O 1
ATOM 1949 N N . ASP B 1 105 ? -11.925 -25.838 -16.546 1.00 51.63 105 ASP B N 1
ATOM 1950 C CA . ASP B 1 105 ? -11.242 -24.651 -17.008 1.00 51.47 105 ASP B CA 1
ATOM 1951 C C . ASP B 1 105 ? -12.241 -23.508 -16.948 1.00 50.07 105 ASP B C 1
ATOM 1952 O O . ASP B 1 105 ? -12.838 -23.097 -17.956 1.00 50.38 105 ASP B O 1
ATOM 1957 N N . SER B 1 106 ? -12.423 -23.033 -15.717 1.00 47.88 106 SER B N 1
ATOM 1958 C CA . SER B 1 106 ? -13.395 -22.007 -15.383 1.00 44.76 106 SER B CA 1
ATOM 1959 C C . SER B 1 106 ? -12.687 -20.666 -15.343 1.00 44.51 106 SER B C 1
ATOM 1960 O O . SER B 1 106 ? -11.763 -20.474 -14.548 1.00 44.46 106 SER B O 1
ATOM 1963 N N . PRO B 1 107 ? -13.101 -19.743 -16.228 1.00 43.46 107 PRO B N 1
ATOM 1964 C CA . PRO B 1 107 ? -12.643 -18.375 -16.145 1.00 42.71 107 PRO B CA 1
ATOM 1965 C C . PRO B 1 107 ? -12.658 -17.806 -14.710 1.00 41.88 107 PRO B C 1
ATOM 1966 O O . PRO B 1 107 ? -13.718 -17.747 -14.022 1.00 40.50 107 PRO B O 1
ATOM 1970 N N . LEU B 1 108 ? -11.453 -17.418 -14.285 1.00 40.54 108 LEU B N 1
ATOM 1971 C CA . LEU B 1 108 ? -11.184 -16.854 -12.960 1.00 39.12 108 LEU B CA 1
ATOM 1972 C C . LEU B 1 108 ? -11.427 -17.872 -11.852 1.00 37.82 108 LEU B C 1
ATOM 1973 O O . LEU B 1 108 ? -11.843 -17.527 -10.748 1.00 37.92 108 LEU B O 1
ATOM 1978 N N . GLY B 1 109 ? -11.103 -19.134 -12.162 1.00 36.23 109 GLY B N 1
ATOM 1979 C CA . GLY B 1 109 ? -11.168 -20.251 -11.207 1.00 33.41 109 GLY B CA 1
ATOM 1980 C C . GLY B 1 109 ? -12.571 -20.800 -10.993 1.00 31.02 109 GLY B C 1
ATOM 1981 O O . GLY B 1 109 ? -13.555 -20.121 -11.295 1.00 31.02 109 GLY B O 1
ATOM 1982 N N . PRO B 1 110 ? -12.674 -22.043 -10.482 1.00 30.01 110 PRO B N 1
ATOM 1983 C CA . PRO B 1 110 ? -13.995 -22.621 -10.263 1.00 28.97 110 PRO B CA 1
ATOM 1984 C C . PRO B 1 110 ? -14.638 -22.153 -8.963 1.00 29.11 110 PRO B C 1
ATOM 1985 O O . PRO B 1 110 ? -13.999 -21.475 -8.163 1.00 28.46 110 PRO B O 1
ATOM 1989 N N . ILE B 1 111 ? -15.895 -22.525 -8.774 1.00 27.79 111 ILE B N 1
ATOM 1990 C CA . ILE B 1 111 ? -16.519 -22.506 -7.460 1.00 28.77 111 ILE B CA 1
ATOM 1991 C C . ILE B 1 111 ? -16.456 -23.936 -6.949 1.00 29.81 111 ILE B C 1
ATOM 1992 O O . ILE B 1 111 ? -16.898 -24.869 -7.637 1.00 28.41 111 ILE B O 1
ATOM 1997 N N . THR B 1 112 ? -15.877 -24.104 -5.757 1.00 30.43 112 THR B N 1
ATOM 1998 C CA . THR B 1 112 ? -15.751 -25.393 -5.089 1.00 31.87 112 THR B CA 1
ATOM 1999 C C . THR B 1 112 ? -16.852 -25.569 -4.056 1.00 33.72 112 THR B C 1
ATOM 2000 O O . THR B 1 112 ? -16.969 -24.765 -3.107 1.00 34.39 112 THR B O 1
ATOM 2004 N N . ILE B 1 113 ? -17.675 -26.599 -4.237 1.00 34.16 113 ILE B N 1
ATOM 2005 C CA . ILE B 1 113 ? -18.740 -26.906 -3.289 1.00 35.27 113 ILE B CA 1
ATOM 2006 C C . ILE B 1 113 ? -18.390 -28.131 -2.452 1.00 36.60 113 ILE B C 1
ATOM 2007 O O . ILE B 1 113 ? -18.046 -29.191 -2.987 1.00 36.48 113 ILE B O 1
ATOM 2012 N N . THR B 1 114 ? -18.452 -27.986 -1.129 1.00 37.76 114 THR B N 1
ATOM 2013 C CA . THR B 1 114 ? -18.221 -29.105 -0.231 1.00 38.72 114 THR B CA 1
ATOM 2014 C C . THR B 1 114 ? -19.505 -29.482 0.482 1.00 39.65 114 THR B C 1
ATOM 2015 O O . THR B 1 114 ? -20.108 -28.671 1.210 1.00 38.79 114 THR B O 1
ATOM 2019 N N . ILE B 1 115 ? -19.939 -30.716 0.260 1.00 40.65 115 ILE B N 1
ATOM 2020 C CA . ILE B 1 115 ? -21.058 -31.232 1.013 1.00 41.53 115 ILE B CA 1
ATOM 2021 C C . ILE B 1 115 ? -20.486 -32.061 2.162 1.00 42.60 115 ILE B C 1
ATOM 2022 O O . ILE B 1 115 ? -19.707 -32.980 1.934 1.00 42.56 115 ILE B O 1
ATOM 2027 N N . ARG B 1 116 ? -20.845 -31.710 3.398 1.00 43.26 116 ARG B N 1
ATOM 2028 C CA . ARG B 1 116 ? -20.474 -32.519 4.567 1.00 44.52 116 ARG B CA 1
ATOM 2029 C C . ARG B 1 116 ? -21.682 -33.353 5.014 1.00 45.25 116 ARG B C 1
ATOM 2030 O O . ARG B 1 116 ? -22.787 -32.822 5.245 1.00 44.62 116 ARG B O 1
ATOM 2038 N N . THR B 1 117 ? -21.482 -34.666 5.097 1.00 45.82 117 THR B N 1
ATOM 2039 C CA . THR B 1 117 ? -22.599 -35.570 5.332 1.00 46.34 117 THR B CA 1
ATOM 2040 C C . THR B 1 117 ? -22.117 -36.863 5.967 1.00 47.02 117 THR B C 1
ATOM 2041 O O . THR B 1 117 ? -21.061 -37.385 5.611 1.00 46.75 117 THR B O 1
ATOM 2045 N N . LYS B 1 118 ? -22.893 -37.347 6.933 1.00 47.47 118 LYS B N 1
ATOM 2046 C CA . LYS B 1 118 ? -22.587 -38.596 7.610 1.00 48.42 118 LYS B CA 1
ATOM 2047 C C . LYS B 1 118 ? -23.021 -39.778 6.747 1.00 48.57 118 LYS B C 1
ATOM 2048 O O . LYS B 1 118 ? -22.483 -40.878 6.889 1.00 48.78 118 LYS B O 1
ATOM 2054 N N . GLU B 1 119 ? -23.988 -39.536 5.858 1.00 48.30 119 GLU B N 1
ATOM 2055 C CA . GLU B 1 119 ? -24.514 -40.573 4.963 1.00 48.18 119 GLU B CA 1
ATOM 2056 C C . GLU B 1 119 ? -24.308 -40.233 3.468 1.00 47.18 119 GLU B C 1
ATOM 2057 O O . GLU B 1 119 ? -25.276 -39.965 2.760 1.00 47.07 119 GLU B O 1
ATOM 2063 N N . PRO B 1 120 ? -23.051 -40.272 2.991 1.00 46.49 120 PRO B N 1
ATOM 2064 C CA . PRO B 1 120 ? -22.685 -39.869 1.622 1.00 46.41 120 PRO B CA 1
ATOM 2065 C C . PRO B 1 120 ? -23.196 -40.794 0.518 1.00 46.06 120 PRO B C 1
ATOM 2066 O O . PRO B 1 120 ? -23.340 -40.356 -0.621 1.00 45.92 120 PRO B O 1
ATOM 2070 N N . GLN B 1 121 ? -23.447 -42.062 0.846 1.00 46.11 121 GLN B N 1
ATOM 2071 C CA . GLN B 1 121 ? -23.958 -42.990 -0.148 1.00 45.61 121 GLN B CA 1
ATOM 2072 C C . GLN B 1 121 ? -25.417 -42.682 -0.385 1.00 44.86 121 GLN B C 1
ATOM 2073 O O . GLN B 1 121 ? -25.845 -42.521 -1.528 1.00 44.26 121 GLN B O 1
ATOM 2079 N N . LYS B 1 122 ? -26.163 -42.547 0.709 1.00 44.20 122 LYS B N 1
ATOM 2080 C CA . LYS B 1 122 ? -27.543 -42.088 0.653 1.00 43.43 122 LYS B CA 1
ATOM 2081 C C . LYS B 1 122 ? -27.610 -40.734 -0.056 1.00 42.45 122 LYS B C 1
ATOM 2082 O O . LYS B 1 122 ? -28.465 -40.519 -0.917 1.00 42.69 122 LYS B O 1
ATOM 2088 N N . LEU B 1 123 ? -26.692 -39.832 0.303 1.00 41.28 123 LEU B N 1
ATOM 2089 C CA . LEU B 1 123 ? -26.602 -38.504 -0.318 1.00 39.76 123 LEU B CA 1
ATOM 2090 C C . LEU B 1 123 ? -26.495 -38.606 -1.834 1.00 38.28 123 LEU B C 1
ATOM 2091 O O . LEU B 1 123 ? -27.316 -38.052 -2.545 1.00 38.05 123 LEU B O 1
ATOM 2096 N N . MET B 1 124 ? -25.464 -39.288 -2.314 1.00 37.52 124 MET B N 1
ATOM 2097 C CA . MET B 1 124 ? -25.220 -39.401 -3.751 1.00 36.92 124 MET B CA 1
ATOM 2098 C C . MET B 1 124 ? -26.417 -40.062 -4.434 1.00 37.07 124 MET B C 1
ATOM 2099 O O . MET B 1 124 ? -26.876 -39.600 -5.471 1.00 36.76 124 MET B O 1
ATOM 2104 N N . LYS B 1 125 ? -26.945 -41.120 -3.822 1.00 36.76 125 LYS B N 1
ATOM 2105 C CA . LYS B 1 125 ? -28.081 -41.842 -4.407 1.00 36.96 125 LYS B CA 1
ATOM 2106 C C . LYS B 1 125 ? -29.308 -40.932 -4.528 1.00 35.83 125 LYS B C 1
ATOM 2107 O O . LYS B 1 125 ? -30.023 -40.960 -5.524 1.00 35.90 125 LYS B O 1
ATOM 2113 N N . TRP B 1 126 ? -29.525 -40.085 -3.531 1.00 35.58 126 TRP B N 1
ATOM 2114 C CA . TRP B 1 126 ? -30.669 -39.175 -3.565 1.00 34.32 126 TRP B CA 1
ATOM 2115 C C . TRP B 1 126 ? -30.464 -38.017 -4.546 1.00 33.42 126 TRP B C 1
ATOM 2116 O O . TRP B 1 126 ? -31.359 -37.670 -5.321 1.00 31.90 126 TRP B O 1
ATOM 2127 N N . LEU B 1 127 ? -29.278 -37.411 -4.493 1.00 32.03 127 LEU B N 1
ATOM 2128 C CA . LEU B 1 127 ? -29.020 -36.179 -5.254 1.00 31.37 127 LEU B CA 1
ATOM 2129 C C . LEU B 1 127 ? -28.851 -36.434 -6.757 1.00 29.57 127 LEU B C 1
ATOM 2130 O O . LEU B 1 127 ? -29.240 -35.621 -7.608 1.00 28.47 127 LEU B O 1
ATOM 2135 N N . ALA B 1 128 ? -28.183 -37.537 -7.055 1.00 29.76 128 ALA B N 1
ATOM 2136 C CA . ALA B 1 128 ? -27.843 -37.891 -8.427 1.00 28.91 128 ALA B CA 1
ATOM 2137 C C . ALA B 1 128 ? -27.834 -39.410 -8.527 1.00 29.01 128 ALA B C 1
ATOM 2138 O O . ALA B 1 128 ? -26.764 -40.026 -8.587 1.00 28.50 128 ALA B O 1
ATOM 2140 N N . PRO B 1 129 ? -29.036 -40.028 -8.526 1.00 29.01 129 PRO B N 1
ATOM 2141 C CA . PRO B 1 129 ? -29.121 -41.477 -8.653 1.00 29.22 129 PRO B CA 1
ATOM 2142 C C . PRO B 1 129 ? -28.417 -41.934 -9.921 1.00 28.87 129 PRO B C 1
ATOM 2143 O O . PRO B 1 129 ? -28.349 -41.188 -10.892 1.00 28.56 129 PRO B O 1
ATOM 2147 N N . ARG B 1 130 ? -27.832 -43.125 -9.891 1.00 29.69 130 ARG B N 1
ATOM 2148 C CA . ARG B 1 130 ? -27.280 -43.696 -11.126 1.00 30.35 130 ARG B CA 1
ATOM 2149 C C . ARG B 1 130 ? -28.405 -43.792 -12.147 1.00 29.44 130 ARG B C 1
ATOM 2150 O O . ARG B 1 130 ? -29.564 -43.946 -11.780 1.00 29.45 130 ARG B O 1
ATOM 2158 N N . THR B 1 131 ? -28.051 -43.687 -13.427 1.00 29.71 131 THR B N 1
ATOM 2159 C CA . THR B 1 131 ? -29.015 -43.565 -14.502 1.00 28.67 131 THR B CA 1
ATOM 2160 C C . THR B 1 131 ? -28.566 -44.384 -15.715 1.00 28.21 131 THR B C 1
ATOM 2161 O O . THR B 1 131 ? -27.372 -44.681 -15.907 1.00 26.80 131 THR B O 1
ATOM 2165 N N . LYS B 1 132 ? -29.537 -44.742 -16.530 1.00 26.73 132 LYS B N 1
ATOM 2166 C CA . LYS B 1 132 ? -29.244 -45.266 -17.860 1.00 26.57 132 LYS B CA 1
ATOM 2167 C C . LYS B 1 132 ? -30.020 -44.393 -18.829 1.00 26.66 132 LYS B C 1
ATOM 2168 O O . LYS B 1 132 ? -31.233 -44.269 -18.697 1.00 26.78 132 LYS B O 1
ATOM 2174 N N . ASP B 1 133 ? -29.318 -43.729 -19.734 1.00 27.80 133 ASP B N 1
ATOM 2175 C CA . ASP B 1 133 ? -29.952 -42.794 -20.672 1.00 29.34 133 ASP B CA 1
ATOM 2176 C C . ASP B 1 133 ? -30.855 -41.784 -19.982 1.00 30.16 133 ASP B C 1
ATOM 2177 O O . ASP B 1 133 ? -31.934 -41.449 -20.497 1.00 30.83 133 ASP B O 1
ATOM 2182 N N . GLY B 1 134 ? -30.430 -41.299 -18.819 1.00 30.67 134 GLY B N 1
ATOM 2183 C CA . GLY B 1 134 ? -31.199 -40.303 -18.082 1.00 30.61 134 GLY B CA 1
ATOM 2184 C C . GLY B 1 134 ? -32.214 -40.874 -17.119 1.00 31.74 134 GLY B C 1
ATOM 2185 O O . GLY B 1 134 ? -32.729 -40.170 -16.249 1.00 31.76 134 GLY B O 1
ATOM 2186 N N . VAL B 1 135 ? -32.512 -42.161 -17.270 1.00 31.56 135 VAL B N 1
ATOM 2187 C CA . VAL B 1 135 ? -33.516 -42.807 -16.451 1.00 30.93 135 VAL B CA 1
ATOM 2188 C C . VAL B 1 135 ? -32.906 -43.353 -15.165 1.00 30.82 135 VAL B C 1
ATOM 2189 O O . VAL B 1 135 ? -32.065 -44.246 -15.200 1.00 30.17 135 VAL B O 1
ATOM 2193 N N . PRO B 1 136 ? -33.328 -42.824 -14.002 1.00 31.63 136 PRO B N 1
ATOM 2194 C CA . PRO B 1 136 ? -32.775 -43.377 -12.759 1.00 32.41 136 PRO B CA 1
ATOM 2195 C C . PRO B 1 136 ? -32.923 -44.890 -12.676 1.00 33.14 136 PRO B C 1
ATOM 2196 O O . PRO B 1 136 ? -33.989 -45.405 -12.998 1.00 33.49 136 PRO B O 1
ATOM 2200 N N . ILE B 1 137 ? -31.872 -45.583 -12.237 1.00 34.29 137 ILE B N 1
ATOM 2201 C CA . ILE B 1 137 ? -31.892 -47.039 -12.023 1.00 35.44 137 ILE B CA 1
ATOM 2202 C C . ILE B 1 137 ? -31.871 -47.420 -10.540 1.00 36.84 137 ILE B C 1
ATOM 2203 O O . ILE B 1 137 ? -31.692 -48.591 -10.190 1.00 36.63 137 ILE B O 1
ATOM 2208 N N . GLU B 1 138 ? -32.030 -46.410 -9.685 1.00 38.24 138 GLU B N 1
ATOM 2209 C CA . GLU B 1 138 ? -32.138 -46.582 -8.230 1.00 38.90 138 GLU B CA 1
ATOM 2210 C C . GLU B 1 138 ? -32.879 -45.375 -7.641 1.00 39.54 138 GLU B C 1
ATOM 2211 O O . GLU B 1 138 ? -33.251 -44.428 -8.343 1.00 39.34 138 GLU B O 1
#

Sequence (271 aa):
MTMFEEVEVEAYVYPTEDIRKVKKAMLNLIPGLQFEAFDKGEYVILVGRTKDKRALQRLYELFRGQQILDTARMMLEEGYFGEEIIIKVHKQVAYVGKVNFNEDSPLGPITITIRTKEPQKLMKWLAPRTKDGVPIEFEEVEVEAYVYPTEDIRKVKKAMLNLIPGLQFEAFDKGEYVILVGRTKDKRALQRLYELFRGQQILDTARMMLEEGYFGEEIIIKVHKQVAYVGKVNFNEDSPLGPITITIRTKEPQKLMKWLAPRTKDGVPIE

Secondary structure (DSSP, 8-state):
--S-SEEEEEEEE-TTB-HHHHHHHHHHHSTTPEEEEEE-SSSEEEEEEE--TTTTHHHHHHHHHTT-HHHHHHHHHHTEETTEEEEEEEHHHHHTT-----S--TT-EEEEEEE-S-HHHHHHHHS--EETTEE--/--EEEEEEEE-TTB-HHHHHHHHHHHSTTPEEEEEE-SS-EEEEEEE--TTTTHHHHHHHHHTT-HHHHHHHHHHTEETTEEEEEE-HHHHHHT-----S--TT-PEEEEEE-S-HHHHHHHHS--EETTEE--